Protein AF-0000000080325063 (afdb_homodimer)

Secondary structure (DSSP, 8-state):
---HHHHHHHHHHHHHHH-TT--HHHHHHHTT--HHHHHHH-SSHHHHHHHHHHHHIIIIIHHHHHHHTT-S-HHHHHHHHHHHHHHHTHHHHHHHHHHHHHHTS-S---TTHHHHHHHHHHHHHHHHHHHHTTSS-SSS-HHHHHHHHHHHHHHHHHHHHHT-S-HHHHHHHHHHHHHHHTT--GGG-/---HHHHHHHHHHHHHHH-TT--HHHHHHHTT--HHHHHHH-SSHHHHHHHHHHHHIIIIIHHHHHHHTT-S-HHHHHHHHHHHHHHHTHHHHHHHHHHHHHHTS-S---GGGHHHHHHHHHHHHHHHHHHHTTSS-SSS-HHHHHHHHHHHHHHHHHHHHTT-S-HHHHHHHHHHHHHHHTT--GGG-

Structure (mmCIF, N/CA/C/O backbone):
data_AF-0000000080325063-model_v1
#
loop_
_entity.id
_entity.type
_entity.pdbx_description
1 polymer 'HTH tetR-type domain-containing protein'
#
loop_
_atom_site.group_PDB
_atom_site.id
_atom_site.type_symbol
_atom_site.label_atom_id
_atom_site.label_alt_id
_atom_site.label_comp_id
_atom_site.label_asym_id
_atom_site.label_entity_id
_atom_site.label_seq_id
_atom_site.pdbx_PDB_ins_code
_atom_site.Cartn_x
_atom_site.Cartn_y
_atom_site.Cartn_z
_atom_site.occupancy
_atom_site.B_iso_or_equiv
_atom_site.auth_seq_id
_atom_site.auth_comp_id
_atom_site.auth_asym_id
_atom_site.auth_atom_id
_atom_site.pdbx_PDB_model_num
ATOM 1 N N . MET A 1 1 ? 27.578 6.496 16.203 1 49.12 1 MET A N 1
ATOM 2 C CA . MET A 1 1 ? 26.375 7.23 16.562 1 49.12 1 MET A CA 1
ATOM 3 C C . MET A 1 1 ? 25.828 8.023 15.383 1 49.12 1 MET A C 1
ATOM 5 O O . MET A 1 1 ? 26.578 8.719 14.703 1 49.12 1 MET A O 1
ATOM 9 N N . LYS A 1 2 ? 24.625 7.738 14.859 1 64.75 2 LYS A N 1
ATOM 10 C CA . LYS A 1 2 ? 24.188 8.555 13.734 1 64.75 2 LYS A CA 1
ATOM 11 C C . LYS A 1 2 ? 24.203 10.039 14.094 1 64.75 2 LYS A C 1
ATOM 13 O O . LYS A 1 2 ? 23.781 10.422 15.188 1 64.75 2 LYS A O 1
ATOM 18 N N . ASN A 1 3 ? 24.938 10.844 13.336 1 89.31 3 ASN A N 1
ATOM 19 C CA . ASN A 1 3 ? 24.938 12.273 13.625 1 89.31 3 ASN A CA 1
ATOM 20 C C . ASN A 1 3 ? 23.516 12.844 13.633 1 89.31 3 ASN A C 1
ATOM 22 O O . ASN A 1 3 ? 22.594 12.195 13.156 1 89.31 3 ASN A O 1
ATOM 26 N N . THR A 1 4 ? 23.312 13.836 14.406 1 94.88 4 THR A N 1
ATOM 27 C CA . THR A 1 4 ? 22.031 14.492 14.625 1 94.88 4 THR A CA 1
ATOM 28 C C . THR A 1 4 ? 21.312 14.727 13.305 1 94.88 4 THR A C 1
ATOM 30 O O . THR A 1 4 ? 20.109 14.469 13.188 1 94.88 4 THR A O 1
ATOM 33 N N . LYS A 1 5 ? 22.062 15.023 12.32 1 96.5 5 LYS A N 1
ATOM 34 C CA . LYS A 1 5 ? 21.484 15.281 11 1 96.5 5 LYS A CA 1
ATOM 35 C C . LYS A 1 5 ? 20.875 14.016 10.414 1 96.5 5 LYS A C 1
ATOM 37 O O . LYS A 1 5 ? 19.734 14.047 9.914 1 96.5 5 LYS A O 1
ATOM 42 N N . GLN A 1 6 ? 21.609 12.961 10.531 1 95.94 6 GLN A N 1
ATOM 43 C CA . GLN A 1 6 ? 21.141 11.688 9.984 1 95.94 6 GLN A CA 1
ATOM 44 C C . GLN A 1 6 ? 19.938 11.172 10.758 1 95.94 6 GLN A C 1
ATOM 46 O O . GLN A 1 6 ? 19.016 10.602 10.164 1 95.94 6 GLN A O 1
ATOM 51 N N . LYS A 1 7 ? 19.969 11.359 11.969 1 96.5 7 LYS A N 1
ATOM 52 C CA . LYS A 1 7 ? 18.844 10.953 12.805 1 96.5 7 LYS A CA 1
ATOM 53 C C . LYS A 1 7 ? 17.562 11.672 12.383 1 96.5 7 LYS A C 1
ATOM 55 O O . LYS A 1 7 ? 16.5 11.055 12.305 1 96.5 7 LYS A O 1
ATOM 60 N N . ILE A 1 8 ? 17.688 12.945 12.117 1 97.44 8 ILE A N 1
ATOM 61 C CA . ILE A 1 8 ? 16.547 13.742 11.68 1 97.44 8 ILE A CA 1
ATOM 62 C C . ILE A 1 8 ? 16.031 13.227 10.336 1 97.44 8 ILE A C 1
ATOM 64 O O . ILE A 1 8 ? 14.828 13.047 10.156 1 97.44 8 ILE A O 1
ATOM 68 N N . ILE A 1 9 ? 16.953 12.914 9.484 1 97.12 9 ILE A N 1
ATOM 69 C CA . ILE A 1 9 ? 16.578 12.438 8.156 1 97.12 9 ILE A CA 1
ATOM 70 C C . ILE A 1 9 ? 15.859 11.102 8.273 1 97.12 9 ILE A C 1
ATOM 72 O O . ILE A 1 9 ? 14.789 10.914 7.691 1 97.12 9 ILE A O 1
ATOM 76 N N . ASP A 1 10 ? 16.406 10.211 9.07 1 95.62 10 ASP A N 1
ATOM 77 C CA . ASP A 1 10 ? 15.828 8.883 9.234 1 95.62 10 ASP A CA 1
ATOM 78 C C . ASP A 1 10 ? 14.438 8.969 9.852 1 95.62 10 ASP A C 1
ATOM 80 O O . ASP A 1 10 ? 13.516 8.281 9.398 1 95.62 10 ASP A O 1
ATOM 84 N N . THR A 1 11 ? 14.312 9.773 10.766 1 96.88 11 THR A N 1
ATOM 85 C CA . THR A 1 11 ? 13.031 9.961 11.438 1 96.88 11 THR A CA 1
ATOM 86 C C . THR A 1 11 ? 12.008 10.578 10.484 1 96.88 11 THR A C 1
ATOM 88 O O . THR A 1 11 ? 10.852 10.156 10.453 1 96.88 11 THR A O 1
ATOM 91 N N . ALA A 1 12 ? 12.477 11.586 9.727 1 97 12 ALA A N 1
ATOM 92 C CA . ALA A 1 12 ? 11.602 12.25 8.773 1 97 12 ALA A CA 1
ATOM 93 C C . ALA A 1 12 ? 11.07 11.266 7.734 1 97 12 ALA A C 1
ATOM 95 O O . ALA A 1 12 ? 9.891 11.312 7.367 1 97 12 ALA A O 1
ATOM 96 N N . ILE A 1 13 ? 11.906 10.375 7.309 1 95.62 13 ILE A N 1
ATOM 97 C CA . ILE A 1 13 ? 11.523 9.375 6.316 1 95.62 13 ILE A CA 1
ATOM 98 C C . ILE A 1 13 ? 10.391 8.508 6.871 1 95.62 13 ILE A C 1
ATOM 100 O O . ILE A 1 13 ? 9.391 8.266 6.191 1 95.62 13 ILE A O 1
ATOM 104 N N . GLU A 1 14 ? 10.523 8.117 8.07 1 93.31 14 GLU A N 1
ATOM 105 C CA . GLU A 1 14 ? 9.5 7.293 8.703 1 93.31 14 GLU A CA 1
ATOM 106 C C . GLU A 1 14 ? 8.195 8.062 8.867 1 93.31 14 GLU A C 1
ATOM 108 O O . GLU A 1 14 ? 7.121 7.562 8.531 1 93.31 14 GLU A O 1
ATOM 113 N N . ILE A 1 15 ? 8.305 9.281 9.297 1 94.12 15 ILE A N 1
ATOM 114 C CA . ILE A 1 15 ? 7.137 10.094 9.625 1 94.12 15 ILE A CA 1
ATOM 115 C C . ILE A 1 15 ? 6.414 10.5 8.344 1 94.12 15 ILE A C 1
ATOM 117 O O . ILE A 1 15 ? 5.195 10.336 8.234 1 94.12 15 ILE A O 1
ATOM 121 N N . PHE A 1 16 ? 7.172 10.984 7.363 1 93.06 16 PHE A N 1
ATOM 122 C CA . PHE A 1 16 ? 6.559 11.469 6.133 1 93.06 16 PHE A CA 1
ATOM 123 C C . PHE A 1 16 ? 6.027 10.312 5.301 1 93.06 16 PHE A C 1
ATOM 125 O O . PHE A 1 16 ? 5.051 10.469 4.562 1 93.06 16 PHE A O 1
ATOM 132 N N . ASN A 1 17 ? 6.645 9.156 5.445 1 90.19 17 ASN A N 1
ATOM 133 C CA . ASN A 1 17 ? 6.121 7.965 4.781 1 90.19 17 ASN A CA 1
ATOM 134 C C . ASN A 1 17 ? 4.734 7.594 5.301 1 90.19 17 ASN A C 1
ATOM 136 O O . ASN A 1 17 ? 3.854 7.223 4.523 1 90.19 17 ASN A O 1
ATOM 140 N N . ASP A 1 18 ? 4.641 7.652 6.539 1 86.56 18 ASP A N 1
ATOM 141 C CA . ASP A 1 18 ? 3.381 7.301 7.188 1 86.56 18 ASP A CA 1
ATOM 142 C C . ASP A 1 18 ? 2.328 8.383 6.961 1 86.56 18 ASP A C 1
ATOM 144 O O . ASP A 1 18 ? 1.152 8.078 6.746 1 86.56 18 ASP A O 1
ATOM 148 N N . ASP A 1 19 ? 2.805 9.602 7.035 1 89.5 19 ASP A N 1
ATOM 149 C CA . ASP A 1 19 ? 1.949 10.773 6.918 1 89.5 19 ASP A CA 1
ATOM 150 C C . ASP A 1 19 ? 2.701 11.938 6.277 1 89.5 19 ASP A C 1
ATOM 152 O O . ASP A 1 19 ? 3.375 12.711 6.969 1 89.5 19 ASP A O 1
ATOM 156 N N . TYR A 1 20 ? 2.453 12.133 5.02 1 88.56 20 TYR A N 1
ATOM 157 C CA . TYR A 1 20 ? 3.254 13.039 4.211 1 88.56 20 TYR A CA 1
ATOM 158 C C . TYR A 1 20 ? 3.121 14.477 4.711 1 88.56 20 TYR A C 1
ATOM 160 O O . TYR A 1 20 ? 4.086 15.242 4.684 1 88.56 20 TYR A O 1
ATOM 168 N N . SER A 1 21 ? 1.979 14.922 5.207 1 90.06 21 SER A N 1
ATOM 169 C CA . SER A 1 21 ? 1.716 16.297 5.59 1 90.06 21 SER A CA 1
ATOM 170 C C . SER A 1 21 ? 2.055 16.547 7.059 1 90.06 21 SER A C 1
ATOM 172 O O . SER A 1 21 ? 1.726 17.594 7.613 1 90.06 21 SER A O 1
ATOM 174 N N . SER A 1 22 ? 2.725 15.555 7.629 1 91.69 22 SER A N 1
ATOM 175 C CA . SER A 1 22 ? 3.164 15.758 9.008 1 91.69 22 SER A CA 1
ATOM 176 C C . SER A 1 22 ? 4.082 16.969 9.117 1 91.69 22 SER A C 1
ATOM 178 O O . SER A 1 22 ? 4.609 17.453 8.117 1 91.69 22 SER A O 1
ATOM 180 N N . THR A 1 23 ? 4.297 17.422 10.359 1 92.44 23 THR A N 1
ATOM 181 C CA . THR A 1 23 ? 4.961 18.719 10.562 1 92.44 23 THR A CA 1
ATOM 182 C C . THR A 1 23 ? 6.422 18.516 10.953 1 92.44 23 THR A C 1
ATOM 184 O O . THR A 1 23 ? 6.797 17.438 11.438 1 92.44 23 THR A O 1
ATOM 187 N N . LEU A 1 24 ? 7.176 19.547 10.711 1 96 24 LEU A N 1
ATOM 188 C CA . LEU A 1 24 ? 8.562 19.547 11.156 1 96 24 LEU A CA 1
ATOM 189 C C . LEU A 1 24 ? 8.648 19.422 12.672 1 96 24 LEU A C 1
ATOM 191 O O . LEU A 1 24 ? 9.586 18.828 13.203 1 96 24 LEU A O 1
ATOM 195 N N . GLU A 1 25 ? 7.668 19.938 13.352 1 95.25 25 GLU A N 1
ATOM 196 C CA . GLU A 1 25 ? 7.605 19.828 14.805 1 95.25 25 GLU A CA 1
ATOM 197 C C . GLU A 1 25 ? 7.547 18.359 15.242 1 95.25 25 GLU A C 1
ATOM 199 O O . GLU A 1 25 ? 8.242 17.953 16.172 1 95.25 25 GLU A O 1
ATOM 204 N N . LYS A 1 26 ? 6.758 17.594 14.602 1 95.62 26 LYS A N 1
ATOM 205 C CA . LYS A 1 26 ? 6.645 16.172 14.906 1 95.62 26 LYS A CA 1
ATOM 206 C C . LYS A 1 26 ? 7.961 15.445 14.641 1 95.62 26 LYS A C 1
ATOM 208 O O . LYS A 1 26 ? 8.352 14.562 15.406 1 95.62 26 LYS A O 1
ATOM 213 N N . VAL A 1 27 ? 8.625 15.773 13.547 1 97.44 27 VAL A N 1
ATOM 214 C CA . VAL A 1 27 ? 9.922 15.18 13.211 1 97.44 27 VAL A CA 1
ATOM 215 C C . VAL A 1 27 ? 10.938 15.508 14.305 1 97.44 27 VAL A C 1
ATOM 217 O O . VAL A 1 27 ? 11.672 14.633 14.766 1 97.44 27 VAL A O 1
ATOM 220 N N . ALA A 1 28 ? 10.945 16.828 14.711 1 97.38 28 ALA A N 1
ATOM 221 C CA . ALA A 1 28 ? 11.875 17.25 15.758 1 97.38 28 ALA A CA 1
ATOM 222 C C . ALA A 1 28 ? 11.633 16.469 17.047 1 97.38 28 ALA A C 1
ATOM 224 O O . ALA A 1 28 ? 12.57 15.93 17.641 1 97.38 28 ALA A O 1
ATOM 225 N N . GLU A 1 29 ? 10.414 16.359 17.422 1 97.19 29 GLU A N 1
ATOM 226 C CA . GLU A 1 29 ? 10.039 15.672 18.656 1 97.19 29 GLU A CA 1
ATOM 227 C C . GLU A 1 29 ? 10.469 14.211 18.609 1 97.19 29 GLU A C 1
ATOM 229 O O . GLU A 1 29 ? 11.086 13.711 19.562 1 97.19 29 GLU A O 1
ATOM 234 N N . ARG A 1 30 ? 10.258 13.562 17.547 1 96.12 30 ARG A N 1
ATOM 235 C CA . ARG A 1 30 ? 10.547 12.141 17.438 1 96.12 30 ARG A CA 1
ATOM 236 C C . ARG A 1 30 ? 12.047 11.891 17.297 1 96.12 30 ARG A C 1
ATOM 238 O O . ARG A 1 30 ? 12.539 10.805 17.625 1 96.12 30 ARG A O 1
ATOM 245 N N . SER A 1 31 ? 12.68 12.852 16.781 1 96.69 31 SER A N 1
ATOM 246 C CA . SER A 1 31 ? 14.125 12.758 16.656 1 96.69 31 SER A CA 1
ATOM 247 C C . SER A 1 31 ? 14.82 13.18 17.953 1 96.69 31 SER A C 1
ATOM 249 O O . SER A 1 31 ? 16.047 13.195 18.031 1 96.69 31 SER A O 1
ATOM 251 N N . GLU A 1 32 ? 13.977 13.609 18.859 1 96.75 32 GLU A N 1
ATOM 252 C CA . GLU A 1 32 ? 14.477 14.016 20.172 1 96.75 32 GLU A CA 1
ATOM 253 C C . GLU A 1 32 ? 15.422 15.211 20.047 1 96.75 32 GLU A C 1
ATOM 255 O O . GLU A 1 32 ? 16.5 15.211 20.641 1 96.75 32 GLU A O 1
ATOM 260 N N . VAL A 1 33 ? 15.078 16.141 19.266 1 96.94 33 VAL A N 1
ATOM 261 C CA . VAL A 1 33 ? 15.789 17.406 19.156 1 96.94 33 VAL A CA 1
ATOM 262 C C . VAL A 1 33 ? 14.805 18.562 19.25 1 96.94 33 VAL A C 1
ATOM 264 O O . VAL A 1 33 ? 13.594 18.375 19.125 1 96.94 33 VAL A O 1
ATOM 267 N N . THR A 1 34 ? 15.336 19.719 19.516 1 95.38 34 THR A N 1
ATOM 268 C CA . THR A 1 34 ? 14.484 20.906 19.516 1 95.38 34 THR A CA 1
ATOM 269 C C . THR A 1 34 ? 14.227 21.391 18.094 1 95.38 34 THR A C 1
ATOM 271 O O . THR A 1 34 ? 14.977 21.078 17.188 1 95.38 34 THR A O 1
ATOM 274 N N . ARG A 1 35 ? 13.195 22.125 17.953 1 94.56 35 ARG A N 1
ATOM 275 C CA . ARG A 1 35 ? 12.906 22.766 16.672 1 94.56 35 ARG A CA 1
ATOM 276 C C . ARG A 1 35 ? 14.078 23.625 16.203 1 94.56 35 ARG A C 1
ATOM 278 O O . ARG A 1 35 ? 14.398 23.641 15.023 1 94.56 35 ARG A O 1
ATOM 285 N N . ARG A 1 36 ? 14.703 24.281 17.156 1 95.06 36 ARG A N 1
ATOM 286 C CA . ARG A 1 36 ? 15.859 25.125 16.844 1 95.06 36 ARG A CA 1
ATOM 287 C C . ARG A 1 36 ? 17 24.297 16.266 1 95.06 36 ARG A C 1
ATOM 289 O O . ARG A 1 36 ? 17.609 24.688 15.266 1 95.06 36 ARG A O 1
ATOM 296 N N . THR A 1 37 ? 17.219 23.266 16.875 1 96 37 THR A N 1
ATOM 297 C CA . THR A 1 37 ? 18.281 22.359 16.391 1 96 37 THR A CA 1
ATOM 298 C C . THR A 1 37 ? 17.953 21.844 14.992 1 96 37 THR A C 1
ATOM 300 O O . THR A 1 37 ? 18.844 21.797 14.133 1 96 37 THR A O 1
ATOM 303 N N . LEU A 1 38 ? 16.672 21.359 14.727 1 97.56 38 LEU A N 1
ATOM 304 C CA . LEU A 1 38 ? 16.281 20.906 13.398 1 97.56 38 LEU A CA 1
ATOM 305 C C . LEU A 1 38 ? 16.547 21.984 12.352 1 97.56 38 LEU A C 1
ATOM 307 O O . LEU A 1 38 ? 17.062 21.672 11.266 1 97.56 38 LEU A O 1
ATOM 311 N N . HIS A 1 39 ? 16.344 23.234 12.719 1 96.5 39 HIS A N 1
ATOM 312 C CA . HIS A 1 39 ? 16.469 24.328 11.773 1 96.5 39 HIS A CA 1
ATOM 313 C C . HIS A 1 39 ? 17.938 24.672 11.516 1 96.5 39 HIS A C 1
ATOM 315 O O . HIS A 1 39 ? 18.266 25.328 10.531 1 96.5 39 HIS A O 1
ATOM 321 N N . ARG A 1 40 ? 18.781 24.266 12.445 1 96.56 40 ARG A N 1
ATOM 322 C CA . ARG A 1 40 ? 20.203 24.391 12.203 1 96.56 40 ARG A CA 1
ATOM 323 C C . ARG A 1 40 ? 20.641 23.562 11 1 96.56 40 ARG A C 1
ATOM 325 O O . ARG A 1 40 ? 21.562 23.938 10.273 1 96.56 40 ARG A O 1
ATOM 332 N N . TYR A 1 41 ? 19.891 22.516 10.734 1 96.75 41 TYR A N 1
ATOM 333 C CA . TYR A 1 41 ? 20.281 21.594 9.672 1 96.75 41 TYR A CA 1
ATOM 334 C C . TYR A 1 41 ? 19.406 21.797 8.438 1 96.75 41 TYR A C 1
ATOM 336 O O . TYR A 1 41 ? 19.875 21.594 7.312 1 96.75 41 TYR A O 1
ATOM 344 N N . PHE A 1 42 ? 18.156 22.125 8.719 1 97.75 42 PHE A N 1
ATOM 345 C CA . PHE A 1 42 ? 17.203 22.234 7.625 1 97.75 42 PHE A CA 1
ATOM 346 C C . PHE A 1 42 ? 16.391 23.531 7.75 1 97.75 42 PHE A C 1
ATOM 348 O O . PHE A 1 42 ? 15.664 23.719 8.727 1 97.75 42 PHE A O 1
ATOM 355 N N . THR A 1 43 ? 16.438 24.312 6.656 1 96.12 43 THR A N 1
ATOM 356 C CA . THR A 1 43 ? 15.82 25.641 6.699 1 96.12 43 THR A CA 1
ATOM 357 C C . THR A 1 43 ? 14.297 25.516 6.703 1 96.12 43 THR A C 1
ATOM 359 O O . THR A 1 43 ? 13.609 26.312 7.344 1 96.12 43 THR A O 1
ATOM 362 N N . ASP A 1 44 ? 13.797 24.562 5.902 1 95.94 44 ASP A N 1
ATOM 363 C CA . ASP A 1 44 ? 12.359 24.344 5.809 1 95.94 44 ASP A CA 1
ATOM 364 C C . ASP A 1 44 ? 12.039 22.906 5.406 1 95.94 44 ASP A C 1
ATOM 366 O O . ASP A 1 44 ? 12.938 22.078 5.293 1 95.94 44 ASP A O 1
ATOM 370 N N . ARG A 1 45 ? 10.789 22.609 5.254 1 94.56 45 ARG A N 1
ATOM 371 C CA . ARG A 1 45 ? 10.32 21.266 4.922 1 94.56 45 ARG A CA 1
ATOM 372 C C . ARG A 1 45 ? 10.883 20.797 3.586 1 94.56 45 ARG A C 1
ATOM 374 O O . ARG A 1 45 ? 11.266 19.625 3.441 1 94.56 45 ARG A O 1
ATOM 381 N N . SER A 1 46 ? 10.922 21.703 2.639 1 93.75 46 SER A N 1
ATOM 382 C CA . SER A 1 46 ? 11.43 21.359 1.314 1 93.75 46 SER A CA 1
ATOM 383 C C . SER A 1 46 ? 12.891 20.922 1.379 1 93.75 46 SER A C 1
ATOM 385 O O . SER A 1 46 ? 13.281 19.953 0.72 1 93.75 46 SER A O 1
ATOM 387 N N . ASP A 1 47 ? 13.562 21.609 2.174 1 95.88 47 ASP A N 1
ATOM 388 C CA . ASP A 1 47 ? 14.969 21.281 2.385 1 95.88 47 ASP A CA 1
ATOM 389 C C . ASP A 1 47 ? 15.125 19.891 2.998 1 95.88 47 ASP A C 1
ATOM 391 O O . ASP A 1 47 ? 15.953 19.094 2.547 1 95.88 47 ASP A O 1
ATOM 395 N N . LEU A 1 48 ? 14.406 19.625 3.98 1 96.75 48 LEU A N 1
ATOM 396 C CA . LEU A 1 48 ? 14.438 18.312 4.637 1 96.75 48 LEU A CA 1
ATOM 397 C C . LEU A 1 48 ? 13.984 17.219 3.688 1 96.75 48 LEU A C 1
ATOM 399 O O . LEU A 1 48 ? 14.602 16.141 3.629 1 96.75 48 LEU A O 1
ATOM 403 N N . LEU A 1 49 ? 12.945 17.438 2.918 1 94.12 49 LEU A N 1
ATOM 404 C CA . LEU A 1 49 ? 12.43 16.453 1.959 1 94.12 49 LEU A CA 1
ATOM 405 C C . LEU A 1 49 ? 13.484 16.125 0.903 1 94.12 49 LEU A C 1
ATOM 407 O O . LEU A 1 49 ? 13.625 14.977 0.503 1 94.12 49 LEU A O 1
ATOM 411 N N . LYS A 1 50 ? 14.172 17.125 0.49 1 92.62 50 LYS A N 1
ATOM 412 C CA . LYS A 1 50 ? 15.242 16.906 -0.478 1 92.62 50 LYS A CA 1
ATOM 413 C C . LYS A 1 50 ? 16.328 16.016 0.103 1 92.62 50 LYS A C 1
ATOM 415 O O . LYS A 1 50 ? 16.844 15.125 -0.583 1 92.62 50 LYS A O 1
ATOM 420 N N . ALA A 1 51 ? 16.688 16.312 1.302 1 94.62 51 ALA A N 1
ATOM 421 C CA . ALA A 1 51 ? 17.688 15.484 1.976 1 94.62 51 ALA A CA 1
ATOM 422 C C . ALA A 1 51 ? 17.203 14.039 2.113 1 94.62 51 ALA A C 1
ATOM 424 O O . ALA A 1 51 ? 17.984 13.102 1.946 1 94.62 51 ALA A O 1
ATOM 425 N N . CYS A 1 52 ? 15.938 13.836 2.467 1 94.81 52 CYS A N 1
ATOM 426 C CA . CYS A 1 52 ? 15.336 12.508 2.539 1 94.81 52 CYS A CA 1
ATOM 427 C C . CYS A 1 52 ? 15.422 11.797 1.194 1 94.81 52 CYS A C 1
ATOM 429 O O . CYS A 1 52 ? 15.812 10.633 1.127 1 94.81 52 CYS A O 1
ATOM 431 N N . GLN A 1 53 ? 15.031 12.5 0.186 1 90.31 53 GLN A N 1
ATOM 432 C CA . GLN A 1 53 ? 15.07 11.938 -1.16 1 90.31 53 GLN A CA 1
ATOM 433 C C . GLN A 1 53 ? 16.469 11.477 -1.528 1 90.31 53 GLN A C 1
ATOM 435 O O . GLN A 1 53 ? 16.656 10.383 -2.068 1 90.31 53 GLN A O 1
ATOM 440 N N . LEU A 1 54 ? 17.438 12.32 -1.236 1 90.31 54 LEU A N 1
ATOM 441 C CA . LEU A 1 54 ? 18.828 11.992 -1.542 1 90.31 54 LEU A CA 1
ATOM 442 C C . LEU A 1 54 ? 19.281 10.773 -0.754 1 90.31 54 LEU A C 1
ATOM 444 O O . LEU A 1 54 ? 19.953 9.891 -1.3 1 90.31 54 LEU A O 1
ATOM 448 N N . GLU A 1 55 ? 18.953 10.758 0.487 1 91.81 55 GLU A N 1
ATOM 449 C CA . GLU A 1 55 ? 19.281 9.625 1.344 1 91.81 55 GLU A CA 1
ATOM 450 C C . GLU A 1 55 ? 18.672 8.328 0.797 1 91.81 55 GLU A C 1
ATOM 452 O O . GLU A 1 55 ? 19.359 7.305 0.732 1 91.81 55 GLU A O 1
ATOM 457 N N . MET A 1 56 ? 17.438 8.359 0.438 1 90.88 56 MET A N 1
ATOM 458 C CA . MET A 1 56 ? 16.734 7.176 -0.059 1 90.88 56 MET A CA 1
ATOM 459 C C . MET A 1 56 ? 17.297 6.727 -1.4 1 90.88 56 MET A C 1
ATOM 461 O O . MET A 1 56 ? 17.484 5.531 -1.634 1 90.88 56 MET A O 1
ATOM 465 N N . GLN A 1 57 ? 17.562 7.707 -2.223 1 87.31 57 GLN A N 1
ATOM 466 C CA . GLN A 1 57 ? 18.141 7.383 -3.521 1 87.31 57 GLN A CA 1
ATOM 467 C C . GLN A 1 57 ? 19.516 6.73 -3.365 1 87.31 57 GLN A C 1
ATOM 469 O O . GLN A 1 57 ? 19.797 5.723 -4.012 1 87.31 57 GLN A O 1
ATOM 474 N N . GLU A 1 58 ? 20.281 7.301 -2.543 1 88.06 58 GLU A N 1
ATOM 475 C CA . GLU A 1 58 ? 21.641 6.801 -2.367 1 88.06 58 GLU A CA 1
ATOM 476 C C . GLU A 1 58 ? 21.641 5.43 -1.691 1 88.06 58 GLU A C 1
ATOM 478 O O . GLU A 1 58 ? 22.375 4.527 -2.109 1 88.06 58 GLU A O 1
ATOM 483 N N . ASN A 1 59 ? 20.859 5.254 -0.698 1 89.31 59 ASN A N 1
ATOM 484 C CA . ASN A 1 59 ? 20.859 3.998 0.043 1 89.31 59 ASN A CA 1
ATOM 485 C C . ASN A 1 59 ? 20.078 2.914 -0.697 1 89.31 59 ASN A C 1
ATOM 487 O O . ASN A 1 59 ? 20.656 1.899 -1.1 1 89.31 59 ASN A O 1
ATOM 491 N N . CYS A 1 60 ? 18.859 3.182 -0.997 1 88.25 60 CYS A N 1
ATOM 492 C CA . CYS A 1 60 ? 18.031 2.191 -1.666 1 88.25 60 CYS A CA 1
ATOM 493 C C . CYS A 1 60 ? 18.438 2.033 -3.127 1 88.25 60 CYS A C 1
ATOM 495 O O . CYS A 1 60 ? 18.5 0.916 -3.639 1 88.25 60 CYS A O 1
ATOM 497 N N . GLY A 1 61 ? 18.703 3.205 -3.803 1 86.38 61 GLY A N 1
ATOM 498 C CA . GLY A 1 61 ? 19.141 3.139 -5.184 1 86.38 61 GLY A CA 1
ATOM 499 C C . GLY A 1 61 ? 20.391 2.291 -5.375 1 86.38 61 GLY A C 1
ATOM 500 O O . GLY A 1 61 ? 20.438 1.444 -6.27 1 86.38 61 GLY A O 1
ATOM 501 N N . THR A 1 62 ? 21.281 2.48 -4.512 1 89.25 62 THR A N 1
ATOM 502 C CA . THR A 1 62 ? 22.547 1.736 -4.594 1 89.25 62 THR A CA 1
ATOM 503 C C . THR A 1 62 ? 22.312 0.256 -4.301 1 89.25 62 THR A C 1
ATOM 505 O O . THR A 1 62 ? 22.891 -0.609 -4.957 1 89.25 62 THR A O 1
ATOM 508 N N . SER A 1 63 ? 21.5 0 -3.301 1 92.94 63 SER A N 1
ATOM 509 C CA . SER A 1 63 ? 21.219 -1.383 -2.932 1 92.94 63 SER A CA 1
ATOM 510 C C . SER A 1 63 ? 20.516 -2.125 -4.066 1 92.94 63 SER A C 1
ATOM 512 O O . SER A 1 63 ? 20.844 -3.277 -4.355 1 92.94 63 SER A O 1
ATOM 514 N N . ILE A 1 64 ? 19.594 -1.506 -4.703 1 92.31 64 ILE A N 1
ATOM 515 C CA . ILE A 1 64 ? 18.859 -2.123 -5.801 1 92.31 64 ILE A CA 1
ATOM 516 C C . ILE A 1 64 ? 19.781 -2.305 -7.004 1 92.31 64 ILE A C 1
ATOM 518 O O . ILE A 1 64 ? 19.734 -3.332 -7.684 1 92.31 64 ILE A O 1
ATOM 522 N N . ALA A 1 65 ? 20.625 -1.274 -7.25 1 91.56 65 ALA A N 1
ATOM 523 C CA . ALA A 1 65 ? 21.594 -1.395 -8.328 1 91.56 65 ALA A CA 1
ATOM 524 C C . ALA A 1 65 ? 22.531 -2.584 -8.094 1 91.56 65 ALA A C 1
ATOM 526 O O . ALA A 1 65 ? 22.828 -3.342 -9.023 1 91.56 65 ALA A O 1
ATOM 527 N N . LYS A 1 66 ? 22.953 -2.682 -6.906 1 94.19 66 LYS A N 1
ATOM 528 C CA . LYS A 1 66 ? 23.812 -3.814 -6.551 1 94.19 66 LYS A CA 1
ATOM 529 C C . LYS A 1 66 ? 23.078 -5.137 -6.766 1 94.19 66 LYS A C 1
ATOM 531 O O . LYS A 1 66 ? 23.672 -6.113 -7.223 1 94.19 66 LYS A O 1
ATOM 536 N N . ALA A 1 67 ? 21.828 -5.188 -6.371 1 94.62 67 ALA A N 1
ATOM 537 C CA . ALA A 1 67 ? 21 -6.387 -6.559 1 94.62 67 ALA A CA 1
ATOM 538 C C . ALA A 1 67 ? 20.906 -6.754 -8.039 1 94.62 67 ALA A C 1
ATOM 540 O O . ALA A 1 67 ? 21.047 -7.926 -8.398 1 94.62 67 ALA A O 1
ATOM 541 N N . ILE A 1 68 ? 20.703 -5.805 -8.906 1 93.31 68 ILE A N 1
ATOM 542 C CA . ILE A 1 68 ? 20.594 -6.008 -10.352 1 93.31 68 ILE A CA 1
ATOM 543 C C . ILE A 1 68 ? 21.906 -6.551 -10.898 1 93.31 68 ILE A C 1
ATOM 545 O O . ILE A 1 68 ? 21.906 -7.441 -11.75 1 93.31 68 ILE A O 1
ATOM 549 N N . ASN A 1 69 ? 22.969 -6.09 -10.344 1 92.75 69 ASN A N 1
ATOM 550 C CA . ASN A 1 69 ? 24.281 -6.457 -10.852 1 92.75 69 ASN A CA 1
ATOM 551 C C . ASN A 1 69 ? 24.828 -7.703 -10.156 1 92.75 69 ASN A C 1
ATOM 553 O O . ASN A 1 69 ? 25.953 -8.133 -10.43 1 92.75 69 ASN A O 1
ATOM 557 N N . SER A 1 70 ? 24.062 -8.242 -9.281 1 91.88 70 SER A N 1
ATOM 558 C CA . SER A 1 70 ? 24.547 -9.352 -8.469 1 91.88 70 SER A CA 1
ATOM 559 C C . SER A 1 70 ? 24.578 -10.648 -9.266 1 91.88 70 SER A C 1
ATOM 561 O O . SER A 1 70 ? 25.219 -11.625 -8.852 1 91.88 70 SER A O 1
ATOM 563 N N . SER A 1 71 ? 23.875 -10.75 -10.359 1 92.56 71 SER A N 1
ATOM 564 C CA . SER A 1 71 ? 23.797 -11.953 -11.188 1 92.56 71 SER A CA 1
ATOM 565 C C . SER A 1 71 ? 23.547 -11.602 -12.648 1 92.56 71 SER A C 1
ATOM 567 O O . SER A 1 71 ? 23.172 -10.477 -12.969 1 92.56 71 SER A O 1
ATOM 569 N N . GLU A 1 72 ? 23.844 -12.578 -13.477 1 92.44 72 GLU A N 1
ATOM 570 C CA . GLU A 1 72 ? 23.5 -12.43 -14.891 1 92.44 72 GLU A CA 1
ATOM 571 C C . GLU A 1 72 ? 22.156 -13.094 -15.211 1 92.44 72 GLU A C 1
ATOM 573 O O . GLU A 1 72 ? 21.609 -12.898 -16.297 1 92.44 72 GLU A O 1
ATOM 578 N N . ASP A 1 73 ? 21.656 -13.898 -14.289 1 94.94 73 ASP A N 1
ATOM 579 C CA . ASP A 1 73 ? 20.359 -14.547 -14.445 1 94.94 73 ASP A CA 1
ATOM 580 C C . ASP A 1 73 ? 19.219 -13.594 -14.102 1 94.94 73 ASP A C 1
ATOM 582 O O . ASP A 1 73 ? 19.094 -13.164 -12.953 1 94.94 73 ASP A O 1
ATOM 586 N N . PRO A 1 74 ? 18.391 -13.289 -15.055 1 95 74 PRO A N 1
ATOM 587 C CA . PRO A 1 74 ? 17.344 -12.312 -14.82 1 95 74 PRO A CA 1
ATOM 588 C C . PRO A 1 74 ? 16.406 -12.711 -13.672 1 95 74 PRO A C 1
ATOM 590 O O . PRO A 1 74 ? 15.906 -11.844 -12.953 1 95 74 PRO A O 1
ATOM 593 N N . LEU A 1 75 ? 16.188 -13.945 -13.555 1 94.69 75 LEU A N 1
ATOM 594 C CA . LEU A 1 75 ? 15.32 -14.398 -12.469 1 94.69 75 LEU A CA 1
ATOM 595 C C . LEU A 1 75 ? 15.961 -14.125 -11.117 1 94.69 75 LEU A C 1
ATOM 597 O O . LEU A 1 75 ? 15.289 -13.656 -10.195 1 94.69 75 LEU A O 1
ATOM 601 N N . MET A 1 76 ? 17.203 -14.445 -11.023 1 95.5 76 MET A N 1
ATOM 602 C CA . MET A 1 76 ? 17.938 -14.164 -9.789 1 95.5 76 MET A CA 1
ATOM 603 C C . MET A 1 76 ? 18.031 -12.664 -9.539 1 95.5 76 MET A C 1
ATOM 605 O O . MET A 1 76 ? 17.922 -12.211 -8.398 1 95.5 76 MET A O 1
ATOM 609 N N . GLN A 1 77 ? 18.203 -11.883 -10.594 1 96.19 77 GLN A N 1
ATOM 610 C CA . GLN A 1 77 ? 18.219 -10.43 -10.477 1 96.19 77 GLN A CA 1
ATOM 611 C C . GLN A 1 77 ? 16.906 -9.922 -9.883 1 96.19 77 GLN A C 1
ATOM 613 O O . GLN A 1 77 ? 16.922 -9.102 -8.953 1 96.19 77 GLN A O 1
ATOM 618 N N . LEU A 1 78 ? 15.836 -10.422 -10.359 1 95.94 78 LEU A N 1
ATOM 619 C CA . LEU A 1 78 ? 14.516 -9.992 -9.922 1 95.94 78 LEU A CA 1
ATOM 620 C C . LEU A 1 78 ? 14.289 -10.336 -8.461 1 95.94 78 LEU A C 1
ATOM 622 O O . LEU A 1 78 ? 13.773 -9.516 -7.695 1 95.94 78 LEU A O 1
ATOM 626 N N . GLU A 1 79 ? 14.664 -11.523 -8.117 1 96.62 79 GLU A N 1
ATOM 627 C CA . GLU A 1 79 ? 14.562 -11.945 -6.723 1 96.62 79 GLU A CA 1
ATOM 628 C C . GLU A 1 79 ? 15.383 -11.039 -5.812 1 96.62 79 GLU A C 1
ATOM 630 O O . GLU A 1 79 ? 14.914 -10.617 -4.758 1 96.62 79 GLU A O 1
ATOM 635 N N . GLN A 1 80 ? 16.594 -10.719 -6.211 1 96.44 80 GLN A N 1
ATOM 636 C CA . GLN A 1 80 ? 17.469 -9.875 -5.414 1 96.44 80 GLN A CA 1
ATOM 637 C C . GLN A 1 80 ? 16.953 -8.445 -5.348 1 96.44 80 GLN A C 1
ATOM 639 O O . GLN A 1 80 ? 17.109 -7.762 -4.332 1 96.44 80 GLN A O 1
ATOM 644 N N . VAL A 1 81 ? 16.359 -8 -6.402 1 95.88 81 VAL A N 1
ATOM 645 C CA . VAL A 1 81 ? 15.734 -6.684 -6.398 1 95.88 81 VAL A CA 1
ATOM 646 C C . VAL A 1 81 ? 14.617 -6.648 -5.359 1 95.88 81 VAL A C 1
ATOM 648 O O . VAL A 1 81 ? 14.508 -5.695 -4.586 1 95.88 81 VAL A O 1
ATOM 651 N N . LEU A 1 82 ? 13.766 -7.699 -5.355 1 96.69 82 LEU A N 1
ATOM 652 C CA . LEU A 1 82 ? 12.703 -7.809 -4.367 1 96.69 82 LEU A CA 1
ATOM 653 C C . LEU A 1 82 ? 13.266 -7.746 -2.951 1 96.69 82 LEU A C 1
ATOM 655 O O . LEU A 1 82 ? 12.781 -6.977 -2.119 1 96.69 82 LEU A O 1
ATOM 659 N N . TYR A 1 83 ? 14.328 -8.5 -2.689 1 95.75 83 TYR A N 1
ATOM 660 C CA . TYR A 1 83 ? 14.938 -8.555 -1.362 1 95.75 83 TYR A CA 1
ATOM 661 C C . TYR A 1 83 ? 15.555 -7.215 -0.99 1 95.75 83 TYR A C 1
ATOM 663 O O . TYR A 1 83 ? 15.422 -6.758 0.149 1 95.75 83 TYR A O 1
ATOM 671 N N . ALA A 1 84 ? 16.219 -6.605 -1.942 1 95 84 ALA A N 1
ATOM 672 C CA . ALA A 1 84 ? 16.812 -5.297 -1.696 1 95 84 ALA A CA 1
ATOM 673 C C . ALA A 1 84 ? 15.75 -4.262 -1.354 1 95 84 ALA A C 1
ATOM 675 O O . ALA A 1 84 ? 15.945 -3.426 -0.468 1 95 84 ALA A O 1
ATOM 676 N N . GLY A 1 85 ? 14.633 -4.301 -2.092 1 94.56 85 GLY A N 1
ATOM 677 C CA . GLY A 1 85 ? 13.523 -3.416 -1.772 1 94.56 85 GLY A CA 1
ATOM 678 C C . GLY A 1 85 ? 12.992 -3.613 -0.366 1 94.56 85 GLY A C 1
ATOM 679 O O . GLY A 1 85 ? 12.742 -2.643 0.352 1 94.56 85 GLY A O 1
ATOM 680 N N . ILE A 1 86 ? 12.844 -4.855 0.014 1 94.31 86 ILE A N 1
ATOM 681 C CA . ILE A 1 86 ? 12.359 -5.188 1.351 1 94.31 86 ILE A CA 1
ATOM 682 C C . ILE A 1 86 ? 13.352 -4.695 2.396 1 94.31 86 ILE A C 1
ATOM 684 O O . ILE A 1 86 ? 12.961 -4.094 3.4 1 94.31 86 ILE A O 1
ATOM 688 N N . ASP A 1 87 ? 14.609 -4.855 2.137 1 93.5 87 ASP A N 1
ATOM 689 C CA . ASP A 1 87 ? 15.656 -4.48 3.08 1 93.5 87 ASP A CA 1
ATOM 690 C C . ASP A 1 87 ? 15.727 -2.965 3.254 1 93.5 87 ASP A C 1
ATOM 692 O O . ASP A 1 87 ? 16.078 -2.473 4.328 1 93.5 87 ASP A O 1
ATOM 696 N N . CYS A 1 88 ? 15.328 -2.258 2.24 1 92.81 88 CYS A N 1
ATOM 697 C CA . CYS A 1 88 ? 15.336 -0.801 2.311 1 92.81 88 CYS A CA 1
ATOM 698 C C . CYS A 1 88 ? 14.211 -0.296 3.211 1 92.81 88 CYS A C 1
ATOM 700 O O . CYS A 1 88 ? 14.273 0.829 3.711 1 92.81 88 CYS A O 1
ATOM 702 N N . GLY A 1 89 ? 13.133 -1.086 3.346 1 91.25 89 GLY A N 1
ATOM 703 C CA . GLY A 1 89 ? 12.086 -0.768 4.305 1 91.25 89 GLY A CA 1
ATOM 704 C C . GLY A 1 89 ? 11.359 0.529 3.988 1 91.25 89 GLY A C 1
ATOM 705 O O . GLY A 1 89 ? 10.922 0.742 2.857 1 91.25 89 GLY A O 1
ATOM 706 N N . SER A 1 90 ? 11.312 1.378 4.957 1 88.06 90 SER A N 1
ATOM 707 C CA . SER A 1 90 ? 10.586 2.633 4.824 1 88.06 90 SER A CA 1
ATOM 708 C C . SER A 1 90 ? 11.227 3.537 3.777 1 88.06 90 SER A C 1
ATOM 710 O O . SER A 1 90 ? 10.539 4.32 3.119 1 88.06 90 SER A O 1
ATOM 712 N N . LYS A 1 91 ? 12.5 3.408 3.639 1 90.81 91 LYS A N 1
ATOM 713 C CA . LYS A 1 91 ? 13.188 4.211 2.631 1 90.81 91 LYS A CA 1
ATOM 714 C C . LYS A 1 91 ? 12.672 3.895 1.229 1 90.81 91 LYS A C 1
ATOM 716 O O . LYS A 1 91 ? 12.414 4.805 0.437 1 90.81 91 LYS A O 1
ATOM 721 N N . TYR A 1 92 ? 12.422 2.695 1.004 1 89.56 92 TYR A N 1
ATOM 722 C CA . TYR A 1 92 ? 11.891 2.275 -0.288 1 89.56 92 TYR A CA 1
ATOM 723 C C . TYR A 1 92 ? 10.453 2.744 -0.463 1 89.56 92 TYR A C 1
ATOM 725 O O . TYR A 1 92 ? 10.109 3.334 -1.489 1 89.56 92 TYR A O 1
ATOM 733 N N . SER A 1 93 ? 9.68 2.439 0.53 1 88.88 93 SER A N 1
ATOM 734 C CA . SER A 1 93 ? 8.258 2.744 0.458 1 88.88 93 SER A CA 1
ATOM 735 C C . SER A 1 93 ? 8.023 4.238 0.249 1 88.88 93 SER A C 1
ATOM 737 O O . SER A 1 93 ? 7.184 4.629 -0.565 1 88.88 93 SER A O 1
ATOM 739 N N . PHE A 1 94 ? 8.773 5.051 0.945 1 90.31 94 PHE A N 1
ATOM 740 C CA . PHE A 1 94 ? 8.609 6.496 0.842 1 90.31 94 PHE A CA 1
ATOM 741 C C . PHE A 1 94 ? 9.102 7.004 -0.509 1 90.31 94 PHE A C 1
ATOM 743 O O . PHE A 1 94 ? 8.469 7.871 -1.118 1 90.31 94 PHE A O 1
ATOM 750 N N . LEU A 1 95 ? 10.195 6.461 -0.923 1 85.81 95 LEU A N 1
ATOM 751 C CA . LEU A 1 95 ? 10.734 6.848 -2.221 1 85.81 95 LEU A CA 1
ATOM 752 C C . LEU A 1 95 ? 9.727 6.566 -3.334 1 85.81 95 LEU A C 1
ATOM 754 O O . LEU A 1 95 ? 9.508 7.41 -4.207 1 85.81 95 LEU A O 1
ATOM 758 N N . GLN A 1 96 ? 9.102 5.441 -3.262 1 83.88 96 GLN A N 1
ATOM 759 C CA . GLN A 1 96 ? 8.109 5.059 -4.262 1 83.88 96 GLN A CA 1
ATOM 760 C C . GLN A 1 96 ? 6.918 6.016 -4.246 1 83.88 96 GLN A C 1
ATOM 762 O O . GLN A 1 96 ? 6.422 6.41 -5.305 1 83.88 96 GLN A O 1
ATOM 767 N N . LYS A 1 97 ? 6.523 6.359 -3.105 1 83 97 LYS A N 1
ATOM 768 C CA . LYS A 1 97 ? 5.406 7.289 -2.963 1 83 97 LYS A CA 1
ATOM 769 C C . LYS A 1 97 ? 5.75 8.648 -3.557 1 83 97 LYS A C 1
ATOM 771 O O . LYS A 1 97 ? 4.914 9.281 -4.211 1 83 97 LYS A O 1
ATOM 776 N N . LEU A 1 98 ? 6.973 9.086 -3.314 1 82.75 98 LEU A N 1
ATOM 777 C CA . LEU A 1 98 ? 7.402 10.391 -3.814 1 82.75 98 LEU A CA 1
ATOM 778 C C . LEU A 1 98 ? 7.453 10.398 -5.34 1 82.75 98 LEU A C 1
ATOM 780 O O . LEU A 1 98 ? 7.109 11.398 -5.969 1 82.75 98 LEU A O 1
ATOM 784 N N . TYR A 1 99 ? 7.805 9.336 -5.855 1 76.12 99 TYR A N 1
ATOM 785 C CA . TYR A 1 99 ? 7.91 9.258 -7.309 1 76.12 99 TYR A CA 1
ATOM 786 C C . TYR A 1 99 ? 6.535 9.133 -7.949 1 76.12 99 TYR A C 1
ATOM 788 O O . TYR A 1 99 ? 6.305 9.641 -9.047 1 76.12 99 TYR A O 1
ATOM 796 N N . GLN A 1 100 ? 5.695 8.469 -7.316 1 71.31 100 GLN A N 1
ATOM 797 C CA . GLN A 1 100 ? 4.336 8.359 -7.836 1 71.31 100 GLN A CA 1
ATOM 798 C C . GLN A 1 100 ? 3.617 9.703 -7.785 1 71.31 100 GLN A C 1
ATOM 800 O O . GLN A 1 100 ? 2.805 10.008 -8.656 1 71.31 100 GLN A O 1
ATOM 805 N N . GLN A 1 101 ? 3.92 10.391 -6.738 1 64.5 101 GLN A N 1
ATOM 806 C CA . GLN A 1 101 ? 3.312 11.711 -6.59 1 64.5 101 GLN A CA 1
ATOM 807 C C . GLN A 1 101 ? 3.854 12.688 -7.629 1 64.5 101 GLN A C 1
ATOM 809 O O . GLN A 1 101 ? 3.127 13.562 -8.102 1 64.5 101 GLN A O 1
ATOM 814 N N . GLN A 1 102 ? 5.195 12.586 -7.902 1 58.28 102 GLN A N 1
ATOM 815 C CA . GLN A 1 102 ? 5.844 13.5 -8.844 1 58.28 102 GLN A CA 1
ATOM 816 C C . GLN A 1 102 ? 5.43 13.195 -10.281 1 58.28 102 GLN A C 1
ATOM 818 O O . GLN A 1 102 ? 5.43 14.086 -11.133 1 58.28 102 GLN A O 1
ATOM 823 N N . ASP A 1 103 ? 5.523 11.938 -10.719 1 53.75 103 ASP A N 1
ATOM 824 C CA . ASP A 1 103 ? 5.074 11.672 -12.086 1 53.75 103 ASP A CA 1
ATOM 825 C C . ASP A 1 103 ? 3.789 12.43 -12.398 1 53.75 103 ASP A C 1
ATOM 827 O O . ASP A 1 103 ? 3.551 12.805 -13.547 1 53.75 103 ASP A O 1
ATOM 831 N N . ASP A 1 104 ? 3.014 12.609 -11.43 1 44.91 104 ASP A N 1
ATOM 832 C CA . ASP A 1 104 ? 1.938 13.555 -11.695 1 44.91 104 ASP A CA 1
ATOM 833 C C . ASP A 1 104 ? 2.49 14.961 -11.93 1 44.91 104 ASP A C 1
ATOM 835 O O . ASP A 1 104 ? 1.88 15.766 -12.641 1 44.91 104 ASP A O 1
ATOM 839 N N . LEU A 1 105 ? 3.684 15.242 -11.305 1 38.12 105 LEU A N 1
ATOM 840 C CA . LEU A 1 105 ? 4.352 16.516 -11.602 1 38.12 105 LEU A CA 1
ATOM 841 C C . LEU A 1 105 ? 5.363 16.344 -12.727 1 38.12 105 LEU A C 1
ATOM 843 O O . LEU A 1 105 ? 6.539 16.062 -12.469 1 38.12 105 LEU A O 1
ATOM 847 N N . SER A 1 106 ? 5.215 15.641 -13.703 1 39.19 106 SER A N 1
ATOM 848 C CA . SER A 1 106 ? 6.043 15.422 -14.883 1 39.19 106 SER A CA 1
ATOM 849 C C . SER A 1 106 ? 6.949 16.609 -15.164 1 39.19 106 SER A C 1
ATOM 851 O O . SER A 1 106 ? 7.812 16.562 -16.047 1 39.19 106 SER A O 1
ATOM 853 N N . GLN A 1 107 ? 6.605 17.828 -14.883 1 38.66 107 GLN A N 1
ATOM 854 C CA . GLN A 1 107 ? 7.355 18.891 -15.523 1 38.66 107 GLN A CA 1
ATOM 855 C C . GLN A 1 107 ? 8.766 19 -14.953 1 38.66 107 GLN A C 1
ATOM 857 O O . GLN A 1 107 ? 9.641 19.625 -15.555 1 38.66 107 GLN A O 1
ATOM 862 N N . LYS A 1 108 ? 9.055 19.156 -13.625 1 43.34 108 LYS A N 1
ATOM 863 C CA . LYS A 1 108 ? 10.367 19.703 -13.281 1 43.34 108 LYS A CA 1
ATOM 864 C C . LYS A 1 108 ? 11.398 18.594 -13.133 1 43.34 108 LYS A C 1
ATOM 866 O O . LYS A 1 108 ? 11.375 17.844 -12.148 1 43.34 108 LYS A O 1
ATOM 871 N N . LYS A 1 109 ? 12.055 17.969 -14.156 1 44.91 109 LYS A N 1
ATOM 872 C CA . LYS A 1 109 ? 13.227 17.141 -14.43 1 44.91 109 LYS A CA 1
ATOM 873 C C . LYS A 1 109 ? 14.406 17.547 -13.547 1 44.91 109 LYS A C 1
ATOM 875 O O . LYS A 1 109 ? 15.312 18.25 -13.992 1 44.91 109 LYS A O 1
ATOM 880 N N . ASP A 1 110 ? 14.211 17.734 -12.289 1 47.56 110 ASP A N 1
ATOM 881 C CA . ASP A 1 110 ? 15.469 18.062 -11.633 1 47.56 110 ASP A CA 1
ATOM 882 C C . ASP A 1 110 ? 16.406 16.844 -11.594 1 47.56 110 ASP A C 1
ATOM 884 O O . ASP A 1 110 ? 15.938 15.703 -11.602 1 47.56 110 ASP A O 1
ATOM 888 N N . GLU A 1 111 ? 17.656 16.953 -11.742 1 47.62 111 GLU A N 1
ATOM 889 C CA . GLU A 1 111 ? 18.859 16.125 -11.844 1 47.62 111 GLU A CA 1
ATOM 890 C C . GLU A 1 111 ? 18.75 14.883 -10.961 1 47.62 111 GLU A C 1
ATOM 892 O O . GLU A 1 111 ? 19.219 13.812 -11.328 1 47.62 111 GLU A O 1
ATOM 897 N N . GLY A 1 112 ? 18.156 14.914 -9.812 1 51.28 112 GLY A N 1
ATOM 898 C CA . GLY A 1 112 ? 18.188 13.805 -8.867 1 51.28 112 GLY A CA 1
ATOM 899 C C . GLY A 1 112 ? 17.219 12.688 -9.227 1 51.28 112 GLY A C 1
ATOM 900 O O . GLY A 1 112 ? 17.359 11.562 -8.734 1 51.28 112 GLY A O 1
ATOM 901 N N . TYR A 1 113 ? 16.328 12.891 -10.133 1 56.97 113 TYR A N 1
ATOM 902 C CA . TYR A 1 113 ? 15.281 11.969 -10.539 1 56.97 113 TYR A CA 1
ATOM 903 C C . TYR A 1 113 ? 15.805 10.953 -11.547 1 56.97 113 TYR A C 1
ATOM 905 O O . TYR A 1 113 ? 15.281 9.836 -11.641 1 56.97 113 TYR A O 1
ATOM 913 N N . ASP A 1 114 ? 17.016 11.188 -11.953 1 62.69 114 ASP A N 1
ATOM 914 C CA . ASP A 1 114 ? 17.547 10.398 -13.062 1 62.69 114 ASP A CA 1
ATOM 915 C C . ASP A 1 114 ? 17.984 9.016 -12.594 1 62.69 114 ASP A C 1
ATOM 917 O O . ASP A 1 114 ? 17.719 8.016 -13.25 1 62.69 114 ASP A O 1
ATOM 921 N N . ALA A 1 115 ? 18.578 8.984 -11.367 1 61.84 115 ALA A N 1
ATOM 922 C CA . ALA A 1 115 ? 19.125 7.703 -10.938 1 61.84 115 ALA A CA 1
ATOM 923 C C . ALA A 1 115 ? 18.016 6.707 -10.625 1 61.84 115 ALA A C 1
ATOM 925 O O . ALA A 1 115 ? 18.109 5.527 -10.961 1 61.84 115 ALA A O 1
ATOM 926 N N . TYR A 1 116 ? 16.953 7.078 -10.086 1 66.5 116 TYR A N 1
ATOM 927 C CA . TYR A 1 116 ? 15.836 6.191 -9.758 1 66.5 116 TYR A CA 1
ATOM 928 C C . TYR A 1 116 ? 15.094 5.758 -11.016 1 66.5 116 TYR A C 1
ATOM 930 O O . TYR A 1 116 ? 14.672 4.605 -11.125 1 66.5 116 TYR A O 1
ATOM 938 N N . ASP A 1 117 ? 15.219 6.664 -11.906 1 74.12 117 ASP A N 1
ATOM 939 C CA . ASP A 1 117 ? 14.625 6.316 -13.195 1 74.12 117 ASP A CA 1
ATOM 940 C C . ASP A 1 117 ? 15.391 5.176 -13.859 1 74.12 117 ASP A C 1
ATOM 942 O O . ASP A 1 117 ? 14.789 4.301 -14.484 1 74.12 117 ASP A O 1
ATOM 946 N N . ASP A 1 118 ? 16.625 5.203 -13.578 1 80 118 ASP A N 1
ATOM 947 C CA . ASP A 1 118 ? 17.469 4.176 -14.188 1 80 118 ASP A CA 1
ATOM 948 C C . ASP A 1 118 ? 17.219 2.811 -13.555 1 80 118 ASP A C 1
ATOM 950 O O . ASP A 1 118 ? 17.109 1.806 -14.258 1 80 118 ASP A O 1
ATOM 954 N N . ILE A 1 119 ? 17.078 2.834 -12.25 1 82.19 119 ILE A N 1
ATOM 955 C CA . ILE A 1 119 ? 16.859 1.584 -11.531 1 82.19 119 ILE A CA 1
ATOM 956 C C . ILE A 1 119 ? 15.492 1.008 -11.906 1 82.19 119 ILE A C 1
ATOM 958 O O . ILE A 1 119 ? 15.359 -0.199 -12.117 1 82.19 119 ILE A O 1
ATOM 962 N N . PHE A 1 120 ? 14.586 1.862 -11.992 1 82.56 120 PHE A N 1
ATOM 963 C CA . PHE A 1 120 ? 13.258 1.45 -12.422 1 82.56 120 PHE A CA 1
ATOM 964 C C . PHE A 1 120 ? 13.297 0.873 -13.828 1 82.56 120 PHE A C 1
ATOM 966 O O . PHE A 1 120 ? 12.75 -0.203 -14.078 1 82.56 120 PHE A O 1
ATOM 973 N N . SER A 1 121 ? 13.984 1.552 -14.672 1 88.19 121 SER A N 1
ATOM 974 C CA . SER A 1 121 ? 14.094 1.111 -16.062 1 88.19 121 SER A CA 1
ATOM 975 C C . SER A 1 121 ? 14.797 -0.238 -16.156 1 88.19 121 SER A C 1
ATOM 977 O O . SER A 1 121 ? 14.414 -1.087 -16.953 1 88.19 121 SER A O 1
ATOM 979 N N . GLN A 1 122 ? 15.773 -0.35 -15.375 1 90.69 122 GLN A N 1
ATOM 980 C CA . GLN A 1 122 ? 16.5 -1.613 -15.391 1 90.69 122 GLN A CA 1
ATOM 981 C C . GLN A 1 122 ? 15.633 -2.758 -14.883 1 90.69 122 GLN A C 1
ATOM 983 O O . GLN A 1 122 ? 15.656 -3.857 -15.445 1 90.69 122 GLN A O 1
ATOM 988 N N . THR A 1 123 ? 14.883 -2.525 -13.836 1 91.75 123 THR A N 1
ATOM 989 C CA . THR A 1 123 ? 13.977 -3.539 -13.312 1 91.75 123 THR A CA 1
ATOM 990 C C . THR A 1 123 ? 12.922 -3.912 -14.359 1 91.75 123 THR A C 1
ATOM 992 O O . THR A 1 123 ? 12.641 -5.094 -14.57 1 91.75 123 THR A O 1
ATOM 995 N N . MET A 1 124 ? 12.469 -2.945 -15.047 1 91.69 124 MET A N 1
ATOM 996 C CA . MET A 1 124 ? 11.508 -3.186 -16.109 1 91.69 124 MET A CA 1
ATOM 997 C C . MET A 1 124 ? 12.117 -4.043 -17.219 1 91.69 124 MET A C 1
ATOM 999 O O . MET A 1 124 ? 11.461 -4.93 -17.766 1 91.69 124 MET A O 1
ATOM 1003 N N . SER A 1 125 ? 13.305 -3.744 -17.531 1 93.81 125 SER A N 1
ATOM 1004 C CA . SER A 1 125 ? 14.008 -4.5 -18.578 1 93.81 125 SER A CA 1
ATOM 1005 C C . SER A 1 125 ? 14.164 -5.965 -18.188 1 93.81 125 SER A C 1
ATOM 1007 O O . SER A 1 125 ? 14.047 -6.855 -19.031 1 93.81 125 SER A O 1
ATOM 1009 N N . ILE A 1 126 ? 14.422 -6.195 -16.938 1 95.06 126 ILE A N 1
ATOM 1010 C CA . ILE A 1 126 ? 14.547 -7.555 -16.438 1 95.06 126 ILE A CA 1
ATOM 1011 C C . ILE A 1 126 ? 13.219 -8.297 -16.594 1 95.06 126 ILE A C 1
ATOM 1013 O O . ILE A 1 126 ? 13.188 -9.43 -17.078 1 95.06 126 ILE A O 1
ATOM 1017 N N . ILE A 1 127 ? 12.133 -7.672 -16.234 1 94 127 ILE A N 1
ATOM 1018 C CA . ILE A 1 127 ? 10.805 -8.266 -16.328 1 94 127 ILE A CA 1
ATOM 1019 C C . ILE A 1 127 ? 10.469 -8.555 -17.797 1 94 127 ILE A C 1
ATOM 1021 O O . ILE A 1 127 ? 9.977 -9.633 -18.125 1 94 127 ILE A O 1
ATOM 1025 N N . LEU A 1 128 ? 10.789 -7.602 -18.609 1 92.94 128 LEU A N 1
ATOM 1026 C CA . LEU A 1 128 ? 10.523 -7.758 -20.031 1 92.94 128 LEU A CA 1
ATOM 1027 C C . LEU A 1 128 ? 11.305 -8.945 -20.609 1 92.94 128 LEU A C 1
ATOM 1029 O O . LEU A 1 128 ? 10.773 -9.711 -21.406 1 92.94 128 LEU A O 1
ATOM 1033 N N . GLU A 1 129 ? 12.5 -9.047 -20.219 1 93.81 129 GLU A N 1
ATOM 1034 C CA . GLU A 1 129 ? 13.328 -10.164 -20.656 1 93.81 129 GLU A CA 1
ATOM 1035 C C . GLU A 1 129 ? 12.734 -11.5 -20.219 1 93.81 129 GLU A C 1
ATOM 1037 O O . GLU A 1 129 ? 12.672 -12.453 -21 1 93.81 129 GLU A O 1
ATOM 1042 N N . LEU A 1 130 ? 12.266 -11.547 -19.016 1 94.62 130 LEU A N 1
ATOM 1043 C CA . LEU A 1 130 ? 11.688 -12.773 -18.469 1 94.62 130 LEU A CA 1
ATOM 1044 C C . LEU A 1 130 ? 10.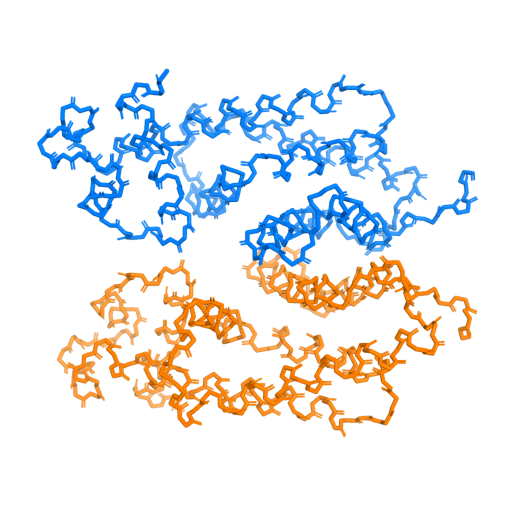383 -13.117 -19.188 1 94.62 130 LEU A C 1
ATOM 1046 O O . LEU A 1 130 ? 10.086 -14.297 -19.406 1 94.62 130 LEU A O 1
ATOM 1050 N N . GLN A 1 131 ? 9.633 -12.141 -19.547 1 92.31 131 GLN A N 1
ATOM 1051 C CA . GLN A 1 131 ? 8.414 -12.352 -20.328 1 92.31 131 GLN A CA 1
ATOM 1052 C C . GLN A 1 131 ? 8.742 -12.883 -21.719 1 92.31 131 GLN A C 1
ATOM 1054 O O . GLN A 1 131 ? 8.078 -13.805 -22.203 1 92.31 131 GLN A O 1
ATOM 1059 N N . GLN A 1 132 ? 9.773 -12.344 -22.312 1 91.19 132 GLN A N 1
ATOM 1060 C CA . GLN A 1 132 ? 10.203 -12.766 -23.641 1 91.19 132 GLN A CA 1
ATOM 1061 C C . GLN A 1 132 ? 10.688 -14.211 -23.625 1 91.19 132 GLN A C 1
ATOM 1063 O O . GLN A 1 132 ? 10.484 -14.953 -24.594 1 91.19 132 GLN A O 1
ATOM 1068 N N . GLN A 1 133 ? 11.273 -14.602 -22.5 1 91.5 133 GLN A N 1
ATOM 1069 C CA . GLN A 1 133 ? 11.766 -15.961 -22.328 1 91.5 133 GLN A CA 1
ATOM 1070 C C . GLN A 1 133 ? 10.648 -16.906 -21.922 1 91.5 133 GLN A C 1
ATOM 1072 O O . GLN A 1 133 ? 10.875 -18.109 -21.734 1 91.5 133 GLN A O 1
ATOM 1077 N N . LYS A 1 134 ? 9.438 -16.344 -21.672 1 91.25 134 LYS A N 1
ATOM 1078 C CA . LYS A 1 134 ? 8.234 -17.094 -21.312 1 91.25 134 LYS A CA 1
ATOM 1079 C C . LYS A 1 134 ? 8.391 -17.75 -19.953 1 91.25 134 LYS A C 1
ATOM 1081 O O . LYS A 1 134 ? 7.848 -18.844 -19.719 1 91.25 134 LYS A O 1
ATOM 1086 N N . VAL A 1 135 ? 9.289 -17.109 -19.234 1 90.5 135 VAL A N 1
ATOM 1087 C CA . VAL A 1 135 ? 9.477 -17.562 -17.859 1 90.5 135 VAL A CA 1
ATOM 1088 C C . VAL A 1 135 ? 8.32 -17.062 -16.984 1 90.5 135 VAL A C 1
ATOM 1090 O O . VAL A 1 135 ? 7.879 -17.766 -16.078 1 90.5 135 VAL A O 1
ATOM 1093 N N . ILE A 1 136 ? 7.867 -15.867 -17.297 1 90.12 136 ILE A N 1
ATOM 1094 C CA . ILE A 1 136 ? 6.727 -15.32 -16.562 1 90.12 136 ILE A CA 1
ATOM 1095 C C . ILE A 1 136 ? 5.527 -15.211 -17.5 1 90.12 136 ILE A C 1
ATOM 1097 O O . ILE A 1 136 ? 5.676 -15.281 -18.719 1 90.12 136 ILE A O 1
ATOM 1101 N N . SER A 1 137 ? 4.391 -15.156 -16.906 1 86.75 137 SER A N 1
ATOM 1102 C CA . SER A 1 137 ? 3.15 -15.125 -17.672 1 86.75 137 SER A CA 1
ATOM 1103 C C . SER A 1 137 ? 3.148 -13.969 -18.672 1 86.75 137 SER A C 1
ATOM 1105 O O . SER A 1 137 ? 3.49 -12.836 -18.312 1 86.75 137 SER A O 1
ATOM 1107 N N . SER A 1 138 ? 2.768 -14.242 -19.906 1 83.5 138 SER A N 1
ATOM 1108 C CA . SER A 1 138 ? 2.635 -13.203 -20.922 1 83.5 138 SER A CA 1
ATOM 1109 C C . SER A 1 138 ? 1.269 -12.531 -20.859 1 83.5 138 SER A C 1
ATOM 1111 O O . SER A 1 138 ? 1.028 -11.531 -21.531 1 83.5 138 SER A O 1
ATOM 1113 N N . ASN A 1 139 ? 0.454 -13.07 -20 1 86.38 139 ASN A N 1
ATOM 1114 C CA . ASN A 1 139 ? -0.894 -12.523 -19.875 1 86.38 139 ASN A CA 1
ATOM 1115 C C . ASN A 1 139 ? -0.913 -11.266 -19.016 1 86.38 139 ASN A C 1
ATOM 1117 O O . ASN A 1 139 ? -1.859 -10.477 -19.078 1 86.38 139 ASN A O 1
ATOM 1121 N N . LEU A 1 140 ? 0.1 -11.148 -18.234 1 91.38 140 LEU A N 1
ATOM 1122 C CA . LEU A 1 140 ? 0.197 -9.969 -17.391 1 91.38 140 LEU A CA 1
ATOM 1123 C C . LEU A 1 140 ? 0.971 -8.859 -18.078 1 91.38 140 LEU A C 1
ATOM 1125 O O . LEU A 1 140 ? 1.964 -9.125 -18.766 1 91.38 140 LEU A O 1
ATOM 1129 N N . THR A 1 141 ? 0.523 -7.703 -18 1 90.31 141 THR A N 1
ATOM 1130 C CA . THR A 1 141 ? 1.208 -6.574 -18.609 1 90.31 141 THR A CA 1
ATOM 1131 C C . THR A 1 141 ? 2.418 -6.152 -17.781 1 90.31 141 THR A C 1
ATOM 1133 O O . THR A 1 141 ? 2.465 -6.395 -16.578 1 90.31 141 THR A O 1
ATOM 1136 N N . LEU A 1 142 ? 3.348 -5.527 -18.484 1 90 142 LEU A N 1
ATOM 1137 C CA . LEU A 1 142 ? 4.559 -5.051 -17.812 1 90 142 LEU A CA 1
ATOM 1138 C C . LEU A 1 142 ? 4.215 -4.055 -16.719 1 90 142 LEU A C 1
ATOM 1140 O O . LEU A 1 142 ? 4.734 -4.156 -15.602 1 90 142 LEU A O 1
ATOM 1144 N N . PRO A 1 143 ? 3.273 -3.137 -16.906 1 87.75 143 PRO A N 1
ATOM 1145 C CA . PRO A 1 143 ? 2.92 -2.195 -15.836 1 87.75 143 PRO A CA 1
ATOM 1146 C C . PRO A 1 143 ? 2.332 -2.889 -14.609 1 87.75 143 PRO A C 1
ATOM 1148 O O . PRO A 1 143 ? 2.666 -2.535 -13.477 1 87.75 143 PRO A O 1
ATOM 1151 N N . TRP A 1 144 ? 1.576 -3.906 -14.805 1 91.94 144 TRP A N 1
ATOM 1152 C CA . TRP A 1 144 ? 1.003 -4.629 -13.672 1 91.94 144 TRP A CA 1
ATOM 1153 C C . TRP A 1 144 ? 2.092 -5.328 -12.867 1 91.94 144 TRP A C 1
ATOM 1155 O O . TRP A 1 144 ? 2.115 -5.238 -11.633 1 91.94 144 TRP A O 1
ATOM 1165 N N . ILE A 1 145 ? 2.984 -5.988 -13.586 1 93.81 145 ILE A N 1
ATOM 1166 C CA . ILE A 1 145 ? 4.027 -6.75 -12.906 1 93.81 145 ILE A CA 1
ATOM 1167 C C . ILE A 1 145 ? 4.891 -5.809 -12.07 1 93.81 145 ILE A C 1
ATOM 1169 O O . ILE A 1 145 ? 5.273 -6.145 -10.945 1 93.81 145 ILE A O 1
ATOM 1173 N N . SER A 1 146 ? 5.141 -4.668 -12.625 1 91.25 146 SER A N 1
ATOM 1174 C CA . SER A 1 146 ? 5.941 -3.684 -11.906 1 91.25 146 SER A CA 1
ATOM 1175 C C . SER A 1 146 ? 5.227 -3.197 -10.648 1 91.25 146 SER A C 1
ATOM 1177 O O . SER A 1 146 ? 5.832 -3.102 -9.578 1 91.25 146 SER A O 1
ATOM 1179 N N . LEU A 1 147 ? 3.967 -2.9 -10.773 1 90.69 147 LEU A N 1
ATOM 1180 C CA . LEU A 1 147 ? 3.178 -2.451 -9.633 1 90.69 147 LEU A CA 1
ATOM 1181 C C . LEU A 1 147 ? 3.047 -3.559 -8.594 1 90.69 147 LEU A C 1
ATOM 1183 O O . LEU A 1 147 ? 3.098 -3.295 -7.391 1 90.69 147 LEU A O 1
ATOM 1187 N N . PHE A 1 148 ? 2.867 -4.734 -9.18 1 94.81 148 PHE A N 1
ATOM 1188 C CA . PHE A 1 148 ? 2.74 -5.902 -8.312 1 94.81 148 PHE A CA 1
ATOM 1189 C C . PHE A 1 148 ? 4.012 -6.109 -7.5 1 94.81 148 PHE A C 1
ATOM 1191 O O . PHE A 1 148 ? 3.949 -6.375 -6.297 1 94.81 148 PHE A O 1
ATOM 1198 N N . LEU A 1 149 ? 5.207 -5.965 -8.094 1 95.81 149 LEU A N 1
ATOM 1199 C CA . LEU A 1 149 ? 6.484 -6.066 -7.395 1 95.81 149 LEU A CA 1
ATOM 1200 C C . LEU A 1 149 ? 6.559 -5.062 -6.25 1 95.81 149 LEU A C 1
ATOM 1202 O O . LEU A 1 149 ? 6.879 -5.426 -5.117 1 95.81 149 LEU A O 1
ATOM 1206 N N . ASN A 1 150 ? 6.184 -3.891 -6.512 1 92.44 150 ASN A N 1
ATOM 1207 C CA . ASN A 1 150 ? 6.199 -2.852 -5.488 1 92.44 150 ASN A CA 1
ATOM 1208 C C . ASN A 1 150 ? 5.195 -3.145 -4.379 1 92.44 150 ASN A C 1
ATOM 1210 O O . ASN A 1 150 ? 5.469 -2.887 -3.205 1 92.44 150 ASN A O 1
ATOM 1214 N N . GLY A 1 151 ? 4.094 -3.627 -4.816 1 93.62 151 GLY A N 1
ATOM 1215 C CA . GLY A 1 151 ? 3.07 -3.984 -3.846 1 93.62 151 GLY A CA 1
ATOM 1216 C C . GLY A 1 151 ? 3.525 -5.047 -2.863 1 93.62 151 GLY A C 1
ATOM 1217 O O . GLY A 1 151 ? 3.266 -4.941 -1.662 1 93.62 151 GLY A O 1
ATOM 1218 N N . ILE A 1 152 ? 4.188 -6.066 -3.354 1 96.06 152 ILE A N 1
ATOM 1219 C CA . ILE A 1 152 ? 4.672 -7.148 -2.5 1 96.06 152 ILE A CA 1
ATOM 1220 C C . ILE A 1 152 ? 5.742 -6.613 -1.548 1 96.06 152 ILE A C 1
ATOM 1222 O O . ILE A 1 152 ? 5.773 -6.984 -0.371 1 96.06 152 ILE A O 1
ATOM 1226 N N . ILE A 1 153 ? 6.559 -5.785 -2.051 1 95.19 153 ILE A N 1
ATOM 1227 C CA . ILE A 1 153 ? 7.602 -5.199 -1.215 1 95.19 153 ILE A CA 1
ATOM 1228 C C . ILE A 1 153 ? 6.965 -4.395 -0.086 1 95.19 153 ILE A C 1
ATOM 1230 O O . ILE A 1 153 ? 7.309 -4.574 1.085 1 95.19 153 ILE A O 1
ATOM 1234 N N . THR A 1 154 ? 6.012 -3.627 -0.432 1 91.56 154 THR A N 1
ATOM 1235 C CA . THR A 1 154 ? 5.344 -2.791 0.56 1 91.56 154 THR A CA 1
ATOM 1236 C C . THR A 1 154 ? 4.598 -3.65 1.576 1 91.56 154 THR A C 1
ATOM 1238 O O . THR A 1 154 ? 4.641 -3.377 2.777 1 91.56 154 THR A O 1
ATOM 1241 N N . THR A 1 155 ? 3.947 -4.629 1.079 1 91.75 155 THR A N 1
ATOM 1242 C CA . THR A 1 155 ? 3.238 -5.551 1.958 1 91.75 155 THR A CA 1
ATOM 1243 C C . THR A 1 155 ? 4.203 -6.223 2.93 1 91.7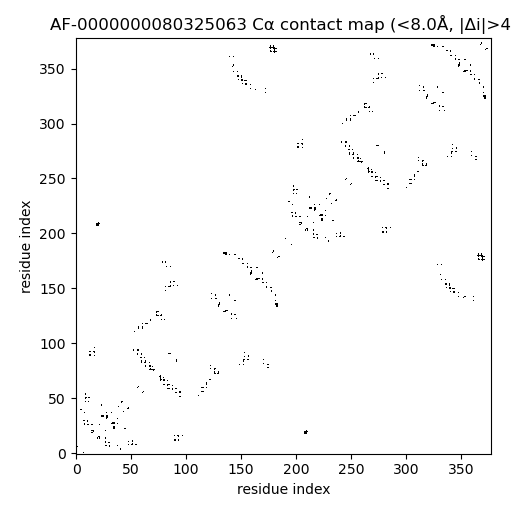5 155 THR A C 1
ATOM 1245 O O . THR A 1 155 ? 3.902 -6.359 4.117 1 91.75 155 THR A O 1
ATOM 1248 N N . THR A 1 156 ? 5.324 -6.602 2.443 1 93.62 156 THR A N 1
ATOM 1249 C CA . THR A 1 156 ? 6.332 -7.273 3.258 1 93.62 156 THR A CA 1
ATOM 1250 C C . THR A 1 156 ? 6.891 -6.324 4.312 1 93.62 156 THR A C 1
ATOM 1252 O O . THR A 1 156 ? 7.07 -6.711 5.473 1 93.62 156 THR A O 1
ATOM 1255 N N . ILE A 1 157 ? 7.129 -5.164 3.945 1 89.94 157 ILE A N 1
ATOM 1256 C CA . ILE A 1 157 ? 7.629 -4.156 4.875 1 89.94 157 ILE A CA 1
ATOM 1257 C C . ILE A 1 157 ? 6.613 -3.945 5.996 1 89.94 157 ILE A C 1
ATOM 1259 O O . ILE A 1 157 ? 6.984 -3.875 7.172 1 89.94 157 ILE A O 1
ATOM 1263 N N . LEU A 1 158 ? 5.375 -3.881 5.656 1 83.38 158 LEU A N 1
ATOM 1264 C CA . LEU A 1 158 ? 4.309 -3.699 6.637 1 83.38 158 LEU A CA 1
ATOM 1265 C C . LEU A 1 158 ? 4.238 -4.887 7.59 1 83.38 158 LEU A C 1
ATOM 1267 O O . LEU A 1 158 ? 3.992 -4.715 8.789 1 83.38 158 LEU A O 1
ATOM 1271 N N . SER A 1 159 ? 4.414 -6.055 7.059 1 82.38 159 SER A N 1
ATOM 1272 C CA . SER A 1 159 ? 4.359 -7.266 7.871 1 82.38 159 SER A CA 1
ATOM 1273 C C . SER A 1 159 ? 5.5 -7.305 8.883 1 82.38 159 SER A C 1
ATOM 1275 O O . SER A 1 159 ? 5.344 -7.844 9.984 1 82.38 159 SER A O 1
ATOM 1277 N N . SER A 1 160 ? 6.609 -6.883 8.5 1 76.81 160 SER A N 1
ATOM 1278 C CA . SER A 1 160 ? 7.789 -6.922 9.359 1 76.81 160 SER A CA 1
ATOM 1279 C C . SER A 1 160 ? 7.645 -5.969 10.539 1 76.81 160 SER A C 1
ATOM 1281 O O . SER A 1 160 ? 8.242 -6.188 11.594 1 76.81 160 SER A O 1
ATOM 1283 N N . THR A 1 161 ? 6.871 -5.027 10.367 1 64.5 161 THR A N 1
ATOM 1284 C CA . THR A 1 161 ? 6.695 -4.059 11.438 1 64.5 161 THR A CA 1
ATOM 1285 C C . THR A 1 161 ? 5.656 -4.551 12.445 1 64.5 161 THR A C 1
ATOM 1287 O O . THR A 1 161 ? 5.664 -4.133 13.609 1 64.5 161 THR A O 1
ATOM 1290 N N . THR A 1 162 ? 4.793 -5.469 11.992 1 59.97 162 THR A N 1
ATOM 1291 C CA . THR A 1 162 ? 3.74 -5.953 12.875 1 59.97 162 THR A CA 1
ATOM 1292 C C . THR A 1 162 ? 4.223 -7.16 13.68 1 59.97 162 THR A C 1
ATOM 1294 O O . THR A 1 162 ? 3.555 -7.594 14.617 1 59.97 162 THR A O 1
ATOM 1297 N N . GLY A 1 163 ? 5.535 -7.551 13.555 1 58.78 163 GLY A N 1
ATOM 1298 C CA . GLY A 1 163 ? 6.145 -8.594 14.359 1 58.78 163 GLY A CA 1
ATOM 1299 C C . GLY A 1 163 ? 5.547 -9.969 14.109 1 58.78 163 GLY A C 1
ATOM 1300 O O . GLY A 1 163 ? 5.762 -10.898 14.891 1 58.78 163 GLY A O 1
ATOM 1301 N N . SER A 1 164 ? 4.629 -10.211 13.273 1 54.06 164 SER A N 1
ATOM 1302 C CA . SER A 1 164 ? 3.861 -11.453 13.172 1 54.06 164 SER A CA 1
ATOM 1303 C C . SER A 1 164 ? 4.719 -12.594 12.633 1 54.06 164 SER A C 1
ATOM 1305 O O . SER A 1 164 ? 4.473 -13.758 12.938 1 54.06 164 SER A O 1
ATOM 1307 N N . VAL A 1 165 ? 5.715 -12.32 11.773 1 60.16 165 VAL A N 1
ATOM 1308 C CA . VAL A 1 165 ? 6.496 -13.367 11.133 1 60.16 165 VAL A CA 1
ATOM 1309 C C . VAL A 1 165 ? 7.988 -13.07 11.289 1 60.16 165 VAL A C 1
ATOM 1311 O O . VAL A 1 165 ? 8.398 -11.906 11.281 1 60.16 165 VAL A O 1
ATOM 1314 N N . ALA A 1 166 ? 8.836 -14.164 11.68 1 60.28 166 ALA A N 1
ATOM 1315 C CA . ALA A 1 166 ? 10.289 -14.008 11.672 1 60.28 166 ALA A CA 1
ATOM 1316 C C . ALA A 1 166 ? 10.773 -13.445 10.336 1 60.28 166 ALA A C 1
ATOM 1318 O O . ALA A 1 166 ? 10.266 -13.812 9.273 1 60.28 166 ALA A O 1
ATOM 1319 N N . ARG A 1 167 ? 11.648 -12.484 10.359 1 60.81 167 ARG A N 1
ATOM 1320 C CA . ARG A 1 167 ? 12.133 -11.703 9.227 1 60.81 167 ARG A CA 1
ATOM 1321 C C . ARG A 1 167 ? 12.5 -12.617 8.055 1 60.81 167 ARG A C 1
ATOM 1323 O O . ARG A 1 167 ? 12.148 -12.336 6.906 1 60.81 167 ARG A O 1
ATOM 1330 N N . ASN A 1 168 ? 13.336 -13.586 8.289 1 64.5 168 ASN A N 1
ATOM 1331 C CA . ASN A 1 168 ? 13.773 -14.477 7.223 1 64.5 168 ASN A CA 1
ATOM 1332 C C . ASN A 1 168 ? 12.594 -15.219 6.59 1 64.5 168 ASN A C 1
ATOM 1334 O O . ASN A 1 168 ? 12.562 -15.414 5.371 1 64.5 168 ASN A O 1
ATOM 1338 N N . ASP A 1 169 ? 11.633 -15.406 7.234 1 84.19 169 ASP A N 1
ATOM 1339 C CA . ASP A 1 169 ? 10.453 -16.109 6.746 1 84.19 169 ASP A CA 1
ATOM 1340 C C . ASP A 1 169 ? 9.594 -15.203 5.871 1 84.19 169 ASP A C 1
ATOM 1342 O O . ASP A 1 169 ? 9.062 -15.641 4.848 1 84.19 169 ASP A O 1
ATOM 1346 N N . ILE A 1 170 ? 9.797 -13.969 6.07 1 88.19 170 ILE A N 1
ATOM 1347 C CA . ILE A 1 170 ? 8.883 -13.062 5.375 1 88.19 170 ILE A CA 1
ATOM 1348 C C . ILE A 1 170 ? 9.375 -12.828 3.949 1 88.19 170 ILE A C 1
ATOM 1350 O O . ILE A 1 170 ? 8.57 -12.695 3.025 1 88.19 170 ILE A O 1
ATOM 1354 N N . LYS A 1 171 ? 10.711 -12.805 3.77 1 92.62 171 LYS A N 1
ATOM 1355 C CA . LYS A 1 171 ? 11.258 -12.648 2.422 1 92.62 171 LYS A CA 1
ATOM 1356 C C . LYS A 1 171 ? 10.922 -13.859 1.553 1 92.62 171 LYS A C 1
ATOM 1358 O O . LYS A 1 171 ? 10.641 -13.711 0.362 1 92.62 171 LYS A O 1
ATOM 1363 N N . ASN A 1 172 ? 10.961 -14.984 2.18 1 92.94 172 ASN A N 1
ATOM 1364 C CA . ASN A 1 172 ? 10.602 -16.203 1.454 1 92.94 172 ASN A CA 1
ATOM 1365 C C . ASN A 1 172 ? 9.133 -16.203 1.043 1 92.94 172 ASN A C 1
ATOM 1367 O O . ASN A 1 172 ? 8.797 -16.609 -0.067 1 92.94 172 ASN A O 1
ATOM 1371 N N . PHE A 1 173 ? 8.305 -15.719 1.951 1 93.88 173 PHE A N 1
ATOM 1372 C CA . PHE A 1 173 ? 6.891 -15.602 1.629 1 93.88 173 PHE A CA 1
ATOM 1373 C C . PHE A 1 173 ? 6.68 -14.617 0.479 1 93.88 173 PHE A C 1
ATOM 1375 O O . PHE A 1 173 ? 5.918 -14.898 -0.449 1 93.88 173 PHE A O 1
ATOM 1382 N N . ALA A 1 174 ? 7.418 -13.523 0.541 1 96.25 174 ALA A N 1
ATOM 1383 C CA . ALA A 1 174 ? 7.293 -12.484 -0.471 1 96.25 174 ALA A CA 1
ATOM 1384 C C . ALA A 1 174 ? 7.703 -13 -1.847 1 96.25 174 ALA A C 1
ATOM 1386 O O . ALA A 1 174 ? 6.98 -12.812 -2.828 1 96.25 174 ALA A O 1
ATOM 1387 N N . TRP A 1 175 ? 8.82 -13.656 -1.859 1 96.12 175 TRP A N 1
ATOM 1388 C CA . TRP A 1 175 ? 9.297 -14.18 -3.139 1 96.12 175 TRP A CA 1
ATOM 1389 C C . TRP A 1 175 ? 8.352 -15.25 -3.672 1 96.12 175 TRP A C 1
ATOM 1391 O O . TRP A 1 175 ? 8.039 -15.273 -4.863 1 96.12 175 TRP A O 1
ATOM 1401 N N . TYR A 1 176 ? 7.922 -16.125 -2.84 1 94.75 176 TYR A N 1
ATOM 1402 C CA . TYR A 1 176 ? 6.988 -17.172 -3.246 1 94.75 176 TYR A CA 1
ATOM 1403 C C . TYR A 1 176 ? 5.734 -16.562 -3.867 1 94.75 176 TYR A C 1
ATOM 1405 O O . TYR A 1 176 ? 5.355 -16.922 -4.984 1 94.75 176 TYR A O 1
ATOM 1413 N N . SER A 1 177 ? 5.125 -15.625 -3.182 1 95.88 177 SER A N 1
ATOM 1414 C CA . SER A 1 177 ? 3.883 -15.016 -3.643 1 95.88 177 SER A CA 1
ATOM 1415 C C . SER A 1 177 ? 4.098 -14.227 -4.926 1 95.88 177 SER A C 1
ATOM 1417 O O . SER A 1 177 ? 3.283 -14.289 -5.848 1 95.88 177 SER A O 1
ATOM 1419 N N . PHE A 1 178 ? 5.234 -13.547 -4.996 1 97.25 178 PHE A N 1
ATOM 1420 C CA . PHE A 1 178 ? 5.5 -12.742 -6.18 1 97.25 178 PHE A CA 1
ATOM 1421 C C . PHE A 1 178 ? 5.793 -13.625 -7.387 1 97.25 178 PHE A C 1
ATOM 1423 O O . PHE A 1 178 ? 5.176 -13.469 -8.445 1 97.25 178 PHE A O 1
ATOM 1430 N N . SER A 1 179 ? 6.723 -14.539 -7.211 1 95.69 179 SER A N 1
ATOM 1431 C CA . SER A 1 179 ? 7.145 -15.383 -8.328 1 95.69 179 SER A CA 1
ATOM 1432 C C . SER A 1 179 ? 5.977 -16.203 -8.867 1 95.69 179 SER A C 1
ATOM 1434 O O . SER A 1 179 ? 5.746 -16.234 -10.078 1 95.69 179 SER A O 1
ATOM 1436 N N . LYS A 1 180 ? 5.164 -16.781 -8 1 93.94 180 LYS A N 1
ATOM 1437 C CA . LYS A 1 180 ? 3.984 -17.516 -8.445 1 93.94 180 LYS A CA 1
ATOM 1438 C C . LYS A 1 180 ? 2.951 -16.578 -9.07 1 93.94 180 LYS A C 1
ATOM 1440 O O . LYS A 1 180 ? 2.309 -16.938 -10.062 1 93.94 180 LYS A O 1
ATOM 1445 N N . GLY A 1 181 ? 2.889 -15.414 -8.5 1 95.81 181 GLY A N 1
ATOM 1446 C CA . GLY A 1 181 ? 1.894 -14.453 -8.945 1 95.81 181 GLY A CA 1
ATOM 1447 C C . GLY A 1 181 ? 2.168 -13.906 -10.328 1 95.81 181 GLY A C 1
ATOM 1448 O O . GLY A 1 181 ? 1.285 -13.312 -10.953 1 95.81 181 GLY A O 1
ATOM 1449 N N . ILE A 1 182 ? 3.418 -14.117 -10.789 1 95.12 182 ILE A N 1
ATOM 1450 C CA . ILE A 1 182 ? 3.709 -13.656 -12.141 1 95.12 182 ILE A CA 1
ATOM 1451 C C . ILE A 1 182 ? 3.893 -14.859 -13.062 1 95.12 182 ILE A C 1
ATOM 1453 O O . ILE A 1 182 ? 4.301 -14.711 -14.219 1 95.12 182 ILE A O 1
ATOM 1457 N N . GLY A 1 183 ? 3.635 -16.016 -12.5 1 91.56 183 GLY A N 1
ATOM 1458 C CA . GLY A 1 183 ? 3.523 -17.188 -13.352 1 91.56 183 GLY A CA 1
ATOM 1459 C C . GLY A 1 183 ? 4.797 -18.016 -13.398 1 91.56 183 GLY A C 1
ATOM 1460 O O . GLY A 1 183 ? 4.965 -18.859 -14.281 1 91.56 183 GLY A O 1
ATOM 1461 N N 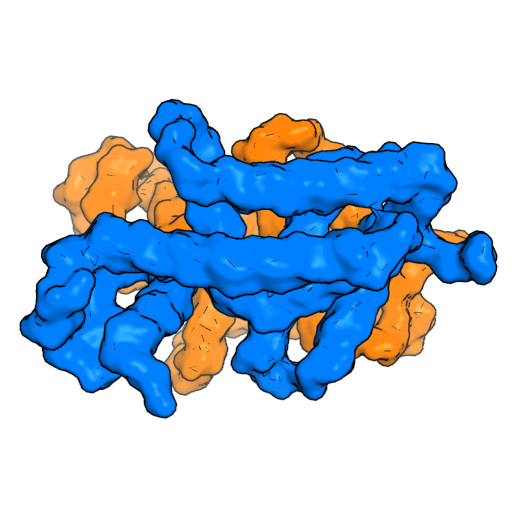. ILE A 1 184 ? 5.719 -17.703 -12.523 1 87.06 184 ILE A N 1
ATOM 1462 C CA . ILE A 1 184 ? 6.922 -18.531 -12.5 1 87.06 184 ILE A CA 1
ATOM 1463 C C . ILE A 1 184 ? 6.586 -19.922 -11.961 1 87.06 184 ILE A C 1
ATOM 1465 O O . ILE A 1 184 ? 6.012 -20.047 -10.875 1 87.06 184 ILE A O 1
ATOM 1469 N N . ASP A 1 185 ? 6.453 -21.047 -12.766 1 70.38 185 ASP A N 1
ATOM 1470 C CA . ASP A 1 185 ? 6.195 -22.422 -12.367 1 70.38 185 ASP A CA 1
ATOM 1471 C C . ASP A 1 185 ? 7.5 -23.172 -12.078 1 70.38 185 ASP A C 1
ATOM 1473 O O . ASP A 1 185 ? 8.484 -23.016 -12.805 1 70.38 185 ASP A O 1
ATOM 1477 N N . PRO A 1 186 ? 7.82 -23.484 -10.836 1 53.97 186 PRO A N 1
ATOM 1478 C CA . PRO A 1 186 ? 9.023 -24.312 -10.68 1 53.97 186 PRO A CA 1
ATOM 1479 C C . PRO A 1 186 ? 9.125 -25.406 -11.734 1 53.97 186 PRO A C 1
ATOM 1481 O O . PRO A 1 186 ? 10.164 -26.062 -11.844 1 53.97 186 PRO A O 1
ATOM 1484 N N . GLY A 1 187 ? 8.141 -25.984 -12.289 1 44.16 187 GLY A N 1
ATOM 1485 C CA . GLY A 1 187 ? 8.453 -27.156 -13.102 1 44.16 187 GLY A CA 1
ATOM 1486 C C . GLY A 1 187 ? 9.531 -26.891 -14.133 1 44.16 187 GLY A C 1
ATOM 1487 O O . GLY A 1 187 ? 10.125 -27.828 -14.68 1 44.16 187 GLY A O 1
ATOM 1488 N N . ASN A 1 188 ? 9.5 -25.828 -14.922 1 37.19 188 ASN A N 1
ATOM 1489 C CA . ASN A 1 188 ? 10.406 -25.938 -16.062 1 37.19 188 ASN A CA 1
ATOM 1490 C C . ASN A 1 188 ? 11.859 -25.781 -15.633 1 37.19 188 ASN A C 1
ATOM 1492 O O . ASN A 1 188 ? 12.75 -25.656 -16.469 1 37.19 188 ASN A O 1
ATOM 1496 N N . ASN A 1 189 ? 12.289 -25.312 -14.406 1 32.16 189 ASN A N 1
ATOM 1497 C CA . ASN A 1 189 ? 13.68 -25.734 -14.305 1 32.16 189 ASN A CA 1
ATOM 1498 C C . ASN A 1 189 ? 13.781 -27.172 -13.781 1 32.16 189 ASN A C 1
ATOM 1500 O O . ASN A 1 189 ? 13.055 -27.547 -12.867 1 32.16 189 ASN A O 1
ATOM 1504 N N . MET B 1 1 ? -28.109 13.5 -7.418 1 48.94 1 MET B N 1
ATOM 1505 C CA . MET B 1 1 ? -27 14.375 -7.086 1 48.94 1 MET B CA 1
ATOM 1506 C C . MET B 1 1 ? -26.469 14.078 -5.684 1 48.94 1 MET B C 1
ATOM 1508 O O . MET B 1 1 ? -27.266 13.969 -4.738 1 48.94 1 MET B O 1
ATOM 1512 N N . LYS B 1 2 ? -25.219 13.633 -5.496 1 64.62 2 LYS B N 1
ATOM 1513 C CA . LYS B 1 2 ? -24.812 13.391 -4.117 1 64.62 2 LYS B CA 1
ATOM 1514 C C . LYS B 1 2 ? -25 14.648 -3.266 1 64.62 2 LYS B C 1
ATOM 1516 O O . LYS B 1 2 ? -24.688 15.758 -3.703 1 64.62 2 LYS B O 1
ATOM 1521 N N . ASN B 1 3 ? -25.812 14.547 -2.197 1 89.44 3 ASN B N 1
ATOM 1522 C CA . ASN B 1 3 ? -25.969 15.711 -1.337 1 89.44 3 ASN B CA 1
ATOM 1523 C C . ASN B 1 3 ? -24.625 16.234 -0.844 1 89.44 3 ASN B C 1
ATOM 1525 O O . ASN B 1 3 ? -23.609 15.562 -0.976 1 89.44 3 ASN B O 1
ATOM 1529 N N . THR B 1 4 ? -24.562 17.5 -0.602 1 94.88 4 THR B N 1
ATOM 1530 C CA . THR B 1 4 ? -23.375 18.234 -0.204 1 94.88 4 THR B CA 1
ATOM 1531 C C . THR B 1 4 ? -22.609 17.484 0.893 1 94.88 4 THR B C 1
ATOM 1533 O O . THR B 1 4 ? -21.391 17.359 0.836 1 94.88 4 THR B O 1
ATOM 1536 N N . LYS B 1 5 ? -23.359 16.859 1.729 1 96.5 5 LYS B N 1
ATOM 1537 C CA . LYS B 1 5 ? -22.75 16.109 2.832 1 96.5 5 LYS B CA 1
ATOM 1538 C C . LYS B 1 5 ? -21.969 14.906 2.316 1 96.5 5 LYS B C 1
ATOM 1540 O O . LYS B 1 5 ? -20.828 14.672 2.725 1 96.5 5 LYS B O 1
ATOM 1545 N N . GLN B 1 6 ? -22.594 14.219 1.415 1 95.94 6 GLN B N 1
ATOM 1546 C CA . GLN B 1 6 ? -21.969 13.023 0.858 1 95.94 6 GLN B CA 1
ATOM 1547 C C . GLN B 1 6 ? -20.75 13.383 0.014 1 95.94 6 GLN B C 1
ATOM 1549 O O . GLN B 1 6 ? -19.75 12.664 0.031 1 95.94 6 GLN B O 1
ATOM 1554 N N . LYS B 1 7 ? -20.875 14.406 -0.655 1 96.5 7 LYS B N 1
ATOM 1555 C CA . LYS B 1 7 ? -19.75 14.875 -1.46 1 96.5 7 LYS B CA 1
ATOM 1556 C C . LYS B 1 7 ? -18.531 15.172 -0.586 1 96.5 7 LYS B C 1
ATOM 1558 O O . LYS B 1 7 ? -17.406 14.812 -0.938 1 96.5 7 LYS B O 1
ATOM 1563 N N . ILE B 1 8 ? -18.781 15.797 0.536 1 97.5 8 ILE B N 1
ATOM 1564 C CA . ILE B 1 8 ? -17.719 16.125 1.476 1 97.5 8 ILE B CA 1
ATOM 1565 C C . ILE B 1 8 ? -17.078 14.844 2.012 1 97.5 8 ILE B C 1
ATOM 1567 O O . ILE B 1 8 ? -15.859 14.719 2.057 1 97.5 8 ILE B O 1
ATOM 1571 N N . ILE B 1 9 ? -17.922 13.914 2.307 1 97.12 9 ILE B N 1
ATOM 1572 C CA . ILE B 1 9 ? -17.438 12.648 2.861 1 97.12 9 ILE B CA 1
ATOM 1573 C C . ILE B 1 9 ? -16.594 11.922 1.828 1 97.12 9 ILE B C 1
ATOM 1575 O O . ILE B 1 9 ? -15.477 11.484 2.131 1 97.12 9 ILE B O 1
ATOM 1579 N N . ASP B 1 10 ? -17.078 11.867 0.608 1 95.69 10 ASP B N 1
ATOM 1580 C CA . ASP B 1 10 ? -16.359 11.172 -0.459 1 95.69 10 ASP B CA 1
ATOM 1581 C C . ASP B 1 10 ? -15.016 11.828 -0.74 1 95.69 10 ASP B C 1
ATOM 1583 O O . ASP B 1 10 ? -14.008 11.141 -0.903 1 95.69 10 ASP B O 1
ATOM 1587 N N . THR B 1 11 ? -15.023 13.055 -0.748 1 96.88 11 THR B N 1
ATOM 1588 C CA . THR B 1 11 ? -13.805 13.812 -0.997 1 96.88 11 THR B CA 1
ATOM 1589 C C . THR B 1 11 ? -12.812 13.625 0.146 1 96.88 11 THR B C 1
ATOM 1591 O O . THR B 1 11 ? -11.609 13.445 -0.089 1 96.88 11 THR B O 1
ATOM 1594 N N . ALA B 1 12 ? -13.344 13.68 1.376 1 97 12 ALA B N 1
ATOM 1595 C CA . ALA B 1 12 ? -12.492 13.5 2.553 1 97 12 ALA B CA 1
ATOM 1596 C C . ALA B 1 12 ? -11.82 12.133 2.539 1 97 12 ALA B C 1
ATOM 1598 O O . ALA B 1 12 ? -10.633 12.016 2.877 1 97 12 ALA B O 1
ATOM 1599 N N . ILE B 1 13 ? -12.539 11.141 2.119 1 95.62 13 ILE B N 1
ATOM 1600 C CA . ILE B 1 13 ? -12 9.781 2.061 1 95.62 13 ILE B CA 1
ATOM 1601 C C . ILE B 1 13 ? -10.812 9.734 1.1 1 95.62 13 ILE B C 1
ATOM 1603 O O . ILE B 1 13 ? -9.766 9.172 1.423 1 95.62 13 ILE B O 1
ATOM 1607 N N . GLU B 1 14 ? -10.961 10.352 0.003 1 93.31 14 GLU B N 1
ATOM 1608 C CA . GLU B 1 14 ? -9.891 10.391 -0.983 1 93.31 14 GLU B CA 1
ATOM 1609 C C . GLU B 1 14 ? -8.68 11.164 -0.457 1 93.31 14 GLU B C 1
ATOM 1611 O O . GLU B 1 14 ? -7.547 10.688 -0.552 1 93.31 14 GLU B O 1
ATOM 1616 N N . ILE B 1 15 ? -8.938 12.273 0.154 1 94.12 15 ILE B N 1
ATOM 1617 C CA . ILE B 1 15 ? -7.879 13.18 0.591 1 94.12 15 ILE B CA 1
ATOM 1618 C C . ILE B 1 15 ? -7.145 12.57 1.783 1 94.12 15 ILE B C 1
ATOM 1620 O O . ILE B 1 15 ? -5.91 12.508 1.794 1 94.12 15 ILE B O 1
ATOM 1624 N N . PHE B 1 16 ? -7.898 12.086 2.762 1 93.06 16 PHE B N 1
ATOM 1625 C CA . PHE B 1 16 ? -7.281 11.555 3.973 1 93.06 16 PHE B CA 1
ATOM 1626 C C . PHE B 1 16 ? -6.59 10.227 3.695 1 93.06 16 PHE B C 1
ATOM 1628 O O . PHE B 1 16 ? -5.602 9.891 4.348 1 93.06 16 PHE B O 1
ATOM 1635 N N . ASN B 1 17 ? -7.094 9.508 2.717 1 90.12 17 ASN B N 1
ATOM 1636 C CA . ASN B 1 17 ? -6.418 8.289 2.301 1 90.12 17 ASN B CA 1
ATOM 1637 C C . ASN B 1 17 ? -5.027 8.57 1.743 1 90.12 17 ASN B C 1
ATOM 1639 O O . ASN B 1 17 ? -4.078 7.844 2.029 1 90.12 17 ASN B O 1
ATOM 1643 N N . ASP B 1 18 ? -4.996 9.539 0.959 1 86.5 18 ASP B N 1
ATOM 1644 C CA . ASP B 1 18 ? -3.736 9.922 0.328 1 86.5 18 ASP B CA 1
ATOM 1645 C C . ASP B 1 18 ? -2.797 10.586 1.334 1 86.5 18 ASP B C 1
ATOM 1647 O O . ASP B 1 18 ? -1.587 10.344 1.308 1 86.5 18 ASP B O 1
ATOM 1651 N N . ASP B 1 19 ? -3.41 11.391 2.17 1 89.5 19 ASP B N 1
ATOM 1652 C CA . ASP B 1 19 ? -2.68 12.172 3.16 1 89.5 19 ASP B CA 1
ATOM 1653 C C . ASP B 1 19 ? -3.518 12.391 4.418 1 89.5 19 ASP B C 1
ATOM 1655 O O . ASP B 1 19 ? -4.297 13.344 4.492 1 89.5 19 ASP B O 1
ATOM 1659 N N . TYR B 1 20 ? -3.229 11.609 5.406 1 88.56 20 TYR B N 1
ATOM 1660 C CA . TYR B 1 20 ? -4.082 11.523 6.586 1 88.56 20 TYR B CA 1
ATOM 1661 C C . TYR B 1 20 ? -4.125 12.859 7.32 1 88.56 20 TYR B C 1
ATOM 1663 O O . TYR B 1 20 ? -5.168 13.25 7.852 1 88.56 20 TYR B O 1
ATOM 1671 N N . SER B 1 21 ? -3.061 13.648 7.383 1 90.12 21 SER B N 1
ATOM 1672 C CA . SER B 1 21 ? -2.965 14.875 8.164 1 90.12 21 SER B CA 1
ATOM 1673 C C . SER B 1 21 ? -3.395 16.078 7.344 1 90.12 21 SER B C 1
ATOM 1675 O O . SER B 1 21 ? -3.211 17.234 7.773 1 90.12 21 SER B O 1
ATOM 1677 N N . SER B 1 22 ? -3.979 15.781 6.203 1 91.69 22 SER B N 1
ATOM 1678 C CA . SER B 1 22 ? -4.5 16.891 5.41 1 91.69 22 SER B CA 1
ATOM 1679 C C . SER B 1 22 ? -5.547 17.672 6.188 1 91.69 22 SER B C 1
ATOM 1681 O O . SER B 1 22 ? -6.074 17.203 7.191 1 91.69 22 SER B O 1
ATOM 1683 N N . THR B 1 23 ? -5.883 18.875 5.68 1 92.5 23 THR B N 1
ATOM 1684 C CA . THR B 1 23 ? -6.688 19.812 6.465 1 92.5 23 THR B CA 1
ATOM 1685 C C . THR B 1 23 ? -8.133 19.812 5.984 1 92.5 23 THR B C 1
ATOM 1687 O O . THR B 1 23 ? -8.414 19.422 4.848 1 92.5 23 THR B O 1
ATOM 1690 N N . LEU B 1 24 ? -8.977 20.25 6.871 1 96 24 LEU B N 1
ATOM 1691 C CA . LEU B 1 24 ? -10.375 20.422 6.504 1 96 24 LEU B CA 1
ATOM 1692 C C . LEU B 1 24 ? -10.516 21.453 5.391 1 96 24 LEU B C 1
ATOM 1694 O O . LEU B 1 24 ? -11.406 21.359 4.547 1 96 24 LEU B O 1
ATOM 1698 N N . GLU B 1 25 ? -9.625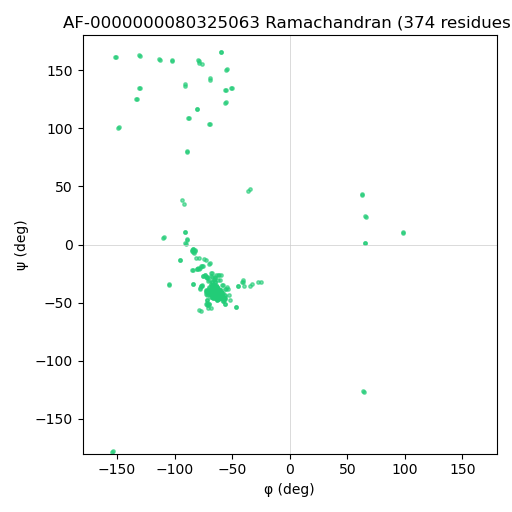 22.391 5.375 1 95.31 25 GLU B N 1
ATOM 1699 C CA . GLU B 1 25 ? -9.625 23.406 4.32 1 95.31 25 GLU B CA 1
ATOM 1700 C C . GLU B 1 25 ? -9.43 22.766 2.947 1 95.31 25 GLU B C 1
ATOM 1702 O O . GLU B 1 25 ? -10.117 23.125 1.989 1 95.31 25 GLU B O 1
ATOM 1707 N N . LYS B 1 26 ? -8.531 21.875 2.842 1 95.69 26 LYS B N 1
ATOM 1708 C CA . LYS B 1 26 ? -8.281 21.172 1.589 1 95.69 26 LYS B CA 1
ATOM 1709 C C . LYS B 1 26 ? -9.5 20.359 1.164 1 95.69 26 LYS B C 1
ATOM 1711 O O . LYS B 1 26 ? -9.828 20.297 -0.022 1 95.69 26 LYS B O 1
ATOM 1716 N N . VAL B 1 27 ? -10.156 19.688 2.107 1 97.44 27 VAL B N 1
ATOM 1717 C CA . VAL B 1 27 ? -11.359 18.906 1.827 1 97.44 27 VAL B CA 1
ATOM 1718 C C . VAL B 1 27 ? -12.453 19.828 1.29 1 97.44 27 VAL B C 1
ATOM 1720 O O . VAL B 1 27 ? -13.109 19.516 0.297 1 97.44 27 VAL B O 1
ATOM 1723 N N . ALA B 1 28 ? -12.625 21.016 1.985 1 97.38 28 ALA B N 1
ATOM 1724 C CA . ALA B 1 28 ? -13.633 21.969 1.551 1 97.38 28 ALA B CA 1
ATOM 1725 C C . ALA B 1 28 ? -13.375 22.438 0.122 1 97.38 28 ALA B C 1
ATOM 1727 O O . ALA B 1 28 ? -14.273 22.406 -0.72 1 97.38 28 ALA B O 1
ATOM 1728 N N . GLU B 1 29 ? -12.172 22.766 -0.135 1 97.19 29 GLU B N 1
ATOM 1729 C CA . GLU B 1 29 ? -11.773 23.25 -1.453 1 97.19 29 GLU B CA 1
ATOM 1730 C C . GLU B 1 29 ? -12.047 22.219 -2.533 1 97.19 29 GLU B C 1
ATOM 1732 O O . GLU B 1 29 ? -12.656 22.516 -3.559 1 97.19 29 GLU B O 1
ATOM 1737 N N . ARG B 1 30 ? -11.719 21.016 -2.289 1 96.12 30 ARG B N 1
ATOM 1738 C CA . ARG B 1 30 ? -11.844 19.953 -3.285 1 96.12 30 ARG B CA 1
ATOM 1739 C C . ARG B 1 30 ? -13.297 19.531 -3.445 1 96.12 30 ARG B C 1
ATOM 1741 O O . ARG B 1 30 ? -13.688 19 -4.488 1 96.12 30 ARG B O 1
ATOM 1748 N N . SER B 1 31 ? -14.008 19.719 -2.408 1 96.69 31 SER B N 1
ATOM 1749 C CA . SER B 1 31 ? -15.438 19.406 -2.473 1 96.69 31 SER B CA 1
ATOM 1750 C C . SER B 1 31 ? -16.219 20.578 -3.061 1 96.69 31 SER B C 1
ATOM 1752 O O . SER B 1 31 ? -17.453 20.516 -3.168 1 96.69 31 SER B O 1
ATOM 1754 N N . GLU B 1 32 ? -15.477 21.625 -3.307 1 96.75 32 GLU B N 1
ATOM 1755 C CA . GLU B 1 32 ? -16.078 22.812 -3.904 1 96.75 32 GLU B CA 1
ATOM 1756 C C . GLU B 1 32 ? -17.141 23.406 -2.986 1 96.75 32 GLU B C 1
ATOM 1758 O O . GLU B 1 32 ? -18.234 23.75 -3.432 1 96.75 32 GLU B O 1
ATOM 1763 N N . VAL B 1 33 ? -16.859 23.469 -1.756 1 97 33 VAL B N 1
ATOM 1764 C CA . VAL B 1 33 ? -17.703 24.156 -0.774 1 97 33 VAL B CA 1
ATOM 1765 C C . VAL B 1 33 ? -16.844 25.109 0.065 1 97 33 VAL B C 1
ATOM 1767 O O . VAL B 1 33 ? -15.609 25.016 0.06 1 97 33 VAL B O 1
ATOM 1770 N N . THR B 1 34 ? -17.5 26.031 0.719 1 95.44 34 THR B N 1
ATOM 1771 C CA . THR B 1 34 ? -16.781 26.906 1.636 1 95.44 34 THR B CA 1
ATOM 1772 C C . THR B 1 34 ? -16.516 26.203 2.963 1 95.44 34 THR B C 1
ATOM 1774 O O . THR B 1 34 ? -17.188 25.219 3.299 1 95.44 34 THR B O 1
ATOM 1777 N N . ARG B 1 35 ? -15.555 26.688 3.643 1 94.62 35 ARG B N 1
ATOM 1778 C CA . ARG B 1 35 ? -15.273 26.188 4.984 1 94.62 35 ARG B CA 1
ATOM 1779 C C . ARG B 1 35 ? -16.516 26.281 5.871 1 94.62 35 ARG B C 1
ATOM 1781 O O . ARG B 1 35 ? -16.781 25.391 6.676 1 94.62 35 ARG B O 1
ATOM 1788 N N . ARG B 1 36 ? -17.25 27.344 5.699 1 95.12 36 ARG B N 1
ATOM 1789 C CA . ARG B 1 36 ? -18.469 27.562 6.477 1 95.12 36 ARG B CA 1
ATOM 1790 C C . ARG B 1 36 ? -19.484 26.469 6.199 1 95.12 36 ARG B C 1
ATOM 1792 O O . ARG B 1 36 ? -20.094 25.922 7.129 1 95.12 36 ARG B O 1
ATOM 1799 N N . THR B 1 37 ? -19.625 26.203 5.02 1 96.06 37 THR B N 1
ATOM 1800 C CA . THR B 1 37 ? -20.547 25.141 4.625 1 96.06 37 THR B CA 1
ATOM 1801 C C . THR B 1 37 ? -20.125 23.797 5.203 1 96.06 37 THR B C 1
ATOM 1803 O O . THR B 1 37 ? -20.953 23.031 5.691 1 96.06 37 THR B O 1
ATOM 1806 N N . LEU B 1 38 ? -18.797 23.422 5.086 1 97.56 38 LEU B N 1
ATOM 1807 C CA . LEU B 1 38 ? -18.281 22.172 5.652 1 97.56 38 LEU B CA 1
ATOM 1808 C C . LEU B 1 38 ? -18.625 22.078 7.137 1 97.56 38 LEU B C 1
ATOM 1810 O O . LEU B 1 38 ? -19.047 21.016 7.613 1 97.56 38 LEU B O 1
ATOM 1814 N N . HIS B 1 39 ? -18.547 23.219 7.824 1 96.56 39 HIS B N 1
ATOM 1815 C CA . HIS B 1 39 ? -18.75 23.234 9.266 1 96.56 39 HIS B CA 1
ATOM 1816 C C . HIS B 1 39 ? -20.234 23.125 9.617 1 96.56 39 HIS B C 1
ATOM 1818 O O . HIS B 1 39 ? -20.594 22.812 10.758 1 96.56 39 HIS B O 1
ATOM 1824 N N . ARG B 1 40 ? -21.078 23.422 8.641 1 96.62 40 ARG B N 1
ATOM 1825 C CA . ARG B 1 40 ? -22.5 23.188 8.828 1 96.62 40 ARG B CA 1
ATOM 1826 C C . ARG B 1 40 ? -22.781 21.703 9 1 96.62 40 ARG B C 1
ATOM 1828 O O . ARG B 1 40 ? -23.703 21.312 9.719 1 96.62 40 ARG B O 1
ATOM 1835 N N . TYR B 1 41 ? -21.922 20.891 8.453 1 96.75 41 TYR B N 1
ATOM 1836 C CA . TYR B 1 41 ? -22.156 19.453 8.469 1 96.75 41 TYR B CA 1
ATOM 1837 C C . TYR B 1 41 ? -21.266 18.75 9.484 1 96.75 41 TYR B C 1
ATOM 1839 O O . TYR B 1 41 ? -21.641 17.75 10.078 1 96.75 41 TYR B O 1
ATOM 1847 N N . PHE B 1 42 ? -20.062 19.312 9.609 1 97.81 42 PHE B N 1
ATOM 1848 C CA . PHE B 1 42 ? -19.078 18.672 10.477 1 97.81 42 PHE B CA 1
ATOM 1849 C C . PHE B 1 42 ? -18.406 19.703 11.383 1 97.81 42 PHE B C 1
ATOM 1851 O O . PHE B 1 42 ? -17.766 20.641 10.898 1 97.81 42 PHE B O 1
ATOM 1858 N N . THR B 1 43 ? -18.484 19.422 12.688 1 96.19 43 THR B N 1
ATOM 1859 C CA . THR B 1 43 ? -18.016 20.391 13.672 1 96.19 43 THR B CA 1
ATOM 1860 C C . THR B 1 43 ? -16.484 20.469 13.648 1 96.19 43 THR B C 1
ATOM 1862 O O . THR B 1 43 ? -15.922 21.547 13.852 1 96.19 43 THR B O 1
ATOM 1865 N N . ASP B 1 44 ? -15.867 19.281 13.492 1 96 44 ASP B N 1
ATOM 1866 C CA . ASP B 1 44 ? -14.406 19.219 13.461 1 96 44 ASP B CA 1
ATOM 1867 C C . ASP B 1 44 ? -13.922 18 12.68 1 96 44 ASP B C 1
ATOM 1869 O O . ASP B 1 44 ? -14.727 17.281 12.094 1 96 44 ASP B O 1
ATOM 1873 N N . ARG B 1 45 ? -12.641 17.828 12.617 1 94.69 45 ARG B N 1
ATOM 1874 C CA . ARG B 1 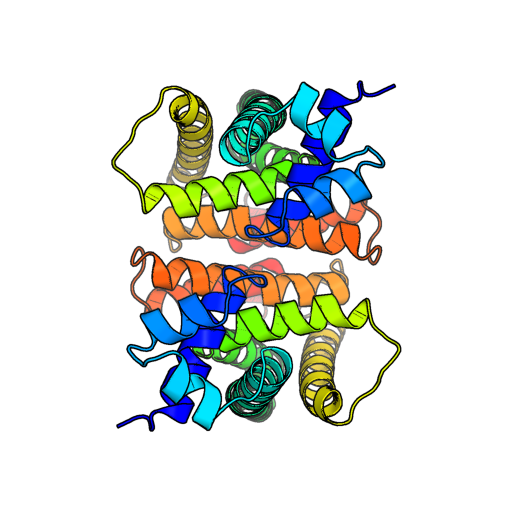45 ? -12.016 16.734 11.867 1 94.69 45 ARG B CA 1
ATOM 1875 C C . ARG B 1 45 ? -12.469 15.375 12.383 1 94.69 45 ARG B C 1
ATOM 1877 O O . ARG B 1 45 ? -12.711 14.461 11.602 1 94.69 45 ARG B O 1
ATOM 1884 N N . SER B 1 46 ? -12.555 15.273 13.688 1 93.81 46 SER B N 1
ATOM 1885 C CA . SER B 1 46 ? -12.961 14.008 14.289 1 93.81 46 SER B CA 1
ATOM 1886 C C . SER B 1 46 ? -14.367 13.617 13.852 1 93.81 46 SER B C 1
ATOM 1888 O O . SER B 1 46 ? -14.625 12.445 13.562 1 93.81 46 SER B O 1
ATOM 1890 N N . ASP B 1 47 ? -15.148 14.602 13.805 1 96 47 ASP B N 1
ATOM 1891 C CA . ASP B 1 47 ? -16.516 14.391 13.352 1 96 47 ASP B CA 1
ATOM 1892 C C . ASP B 1 47 ? -16.562 13.914 11.906 1 96 47 ASP B C 1
ATOM 1894 O O . ASP B 1 47 ? -17.266 12.961 11.578 1 96 47 ASP B O 1
ATOM 1898 N N . LEU B 1 48 ? -15.844 14.531 11.078 1 96.81 48 LEU B N 1
ATOM 1899 C CA . LEU B 1 48 ? -15.773 14.148 9.672 1 96.81 48 LEU B CA 1
ATOM 1900 C C . LEU B 1 48 ? -15.164 12.766 9.508 1 96.81 48 LEU B C 1
ATOM 1902 O O . LEU B 1 48 ? -15.656 11.953 8.727 1 96.81 48 LEU B O 1
ATOM 1906 N N . LEU B 1 49 ? -14.117 12.453 10.242 1 94.25 49 LEU B N 1
ATOM 1907 C CA . LEU B 1 49 ? -13.461 11.148 10.188 1 94.25 49 LEU B CA 1
ATOM 1908 C C . LEU B 1 49 ? -14.422 10.039 10.602 1 94.25 49 LEU B C 1
ATOM 1910 O O . LEU B 1 49 ? -14.422 8.961 10 1 94.25 49 LEU B O 1
ATOM 1914 N N . LYS B 1 50 ? -15.195 10.312 11.586 1 92.69 50 LYS B N 1
ATOM 1915 C CA . LYS B 1 50 ? -16.188 9.336 12.016 1 92.69 50 LYS B CA 1
ATOM 1916 C C . LYS B 1 50 ? -17.203 9.062 10.914 1 92.69 50 LYS B C 1
ATOM 1918 O O . LYS B 1 50 ? -17.594 7.91 10.688 1 92.69 50 LYS B O 1
ATOM 1923 N N . ALA B 1 51 ? -17.641 10.109 10.312 1 94.62 51 ALA B N 1
ATOM 1924 C CA . ALA B 1 51 ? -18.578 9.953 9.195 1 94.62 51 ALA B CA 1
ATOM 1925 C C . ALA B 1 51 ? -17.953 9.156 8.062 1 94.62 51 ALA B C 1
ATOM 1927 O O . ALA B 1 51 ? -18.609 8.328 7.434 1 94.62 51 ALA B O 1
ATOM 1928 N N . CYS B 1 52 ? -16.672 9.414 7.727 1 94.81 52 CYS B N 1
ATOM 1929 C CA . CYS B 1 52 ? -15.945 8.648 6.723 1 94.81 52 CYS B CA 1
ATOM 1930 C C . CYS B 1 52 ? -15.898 7.172 7.094 1 94.81 52 CYS B C 1
ATOM 1932 O O . CYS B 1 52 ? -16.156 6.309 6.254 1 94.81 52 CYS B O 1
ATOM 1934 N N . GLN B 1 53 ? -15.547 6.93 8.305 1 90.31 53 GLN B N 1
ATOM 1935 C CA . GLN B 1 53 ? -15.461 5.555 8.781 1 90.31 53 GLN B CA 1
ATOM 1936 C C . GLN B 1 53 ? -16.797 4.824 8.617 1 90.31 53 GLN B C 1
ATOM 1938 O O . GLN B 1 53 ? -16.828 3.682 8.164 1 90.31 53 GLN B O 1
ATOM 1943 N N . LEU B 1 54 ? -17.844 5.508 9 1 90.44 54 LEU B N 1
ATOM 1944 C CA . LEU B 1 54 ? -19.172 4.918 8.898 1 90.44 54 LEU B CA 1
ATOM 1945 C C . LEU B 1 54 ? -19.531 4.645 7.441 1 90.44 54 LEU B C 1
ATOM 1947 O O . LEU B 1 54 ? -20.078 3.586 7.121 1 90.44 54 LEU B O 1
ATOM 1951 N N . GLU B 1 55 ? -19.266 5.594 6.617 1 91.88 55 GLU B N 1
ATOM 1952 C CA . GLU B 1 55 ? -19.5 5.441 5.188 1 91.88 55 GLU B CA 1
ATOM 1953 C C . GLU B 1 55 ? -18.75 4.242 4.621 1 91.88 55 GLU B C 1
ATOM 1955 O O . GLU B 1 55 ? -19.312 3.441 3.873 1 91.88 55 GLU B O 1
ATOM 1960 N N . MET B 1 56 ? -17.484 4.129 4.945 1 90.94 56 MET B N 1
ATOM 1961 C CA . MET B 1 56 ? -16.641 3.053 4.438 1 90.94 56 MET B CA 1
ATOM 1962 C C . MET B 1 56 ? -17.094 1.701 4.973 1 90.94 56 MET B C 1
ATOM 1964 O O . MET B 1 56 ? -17.141 0.717 4.234 1 90.94 56 MET B O 1
ATOM 1968 N N . GLN B 1 57 ? -17.422 1.707 6.246 1 87.31 57 GLN B N 1
ATOM 1969 C CA . GLN B 1 57 ? -17.906 0.468 6.848 1 87.31 57 GLN B CA 1
ATOM 1970 C C . GLN B 1 57 ? -19.203 0.007 6.188 1 87.31 57 GLN B C 1
ATOM 1972 O O . GLN B 1 57 ? -19.359 -1.172 5.863 1 87.31 57 GLN B O 1
ATOM 1977 N N . GLU B 1 58 ? -20.062 0.917 6.02 1 88.06 58 GLU B N 1
ATOM 1978 C CA . GLU B 1 58 ? -21.375 0.57 5.465 1 88.06 58 GLU B CA 1
ATOM 1979 C C . GLU B 1 58 ? -21.25 0.168 3.996 1 88.06 58 GLU B C 1
ATOM 1981 O O . GLU B 1 58 ? -21.844 -0.826 3.572 1 88.06 58 GLU B O 1
ATOM 1986 N N . ASN B 1 59 ? -20.531 0.875 3.232 1 89.31 59 ASN B N 1
ATOM 1987 C CA . ASN B 1 59 ? -20.422 0.596 1.805 1 89.31 59 ASN B CA 1
ATOM 1988 C C . ASN B 1 59 ? -19.5 -0.586 1.53 1 89.31 59 ASN B C 1
ATOM 1990 O O . ASN B 1 59 ? -19.938 -1.617 1.019 1 89.31 59 ASN B O 1
ATOM 1994 N N . CYS B 1 60 ? -18.297 -0.5 1.984 1 88.25 60 CYS B N 1
ATOM 1995 C CA . CYS B 1 60 ? -17.328 -1.565 1.741 1 88.25 60 CYS B CA 1
ATOM 1996 C C . CYS B 1 60 ? -17.656 -2.799 2.574 1 88.25 60 CYS B C 1
ATOM 1998 O O . CYS B 1 60 ? -17.578 -3.926 2.08 1 88.25 60 CYS B O 1
ATOM 2000 N N . GLY B 1 61 ? -18.016 -2.557 3.881 1 86.38 61 GLY B N 1
ATOM 2001 C CA . GLY B 1 61 ? -18.391 -3.674 4.73 1 86.38 61 GLY B CA 1
ATOM 2002 C C . GLY B 1 61 ? -19.531 -4.504 4.164 1 86.38 61 GLY B C 1
ATOM 2003 O O . GLY B 1 61 ? -19.453 -5.734 4.121 1 86.38 61 GLY B O 1
ATOM 2004 N N . THR B 1 62 ? -20.484 -3.826 3.693 1 89.38 62 THR B N 1
ATOM 2005 C CA . THR B 1 62 ? -21.656 -4.508 3.133 1 89.38 62 THR B CA 1
ATOM 2006 C C . THR B 1 62 ? -21.281 -5.246 1.849 1 89.38 62 THR B C 1
ATOM 2008 O O . THR B 1 62 ? -21.734 -6.367 1.616 1 89.38 62 THR B O 1
ATOM 2011 N N . SER B 1 63 ? -20.484 -4.586 1.03 1 92.88 63 SER B N 1
ATOM 2012 C CA . SER B 1 63 ? -20.078 -5.195 -0.229 1 92.88 63 SER B CA 1
ATOM 2013 C C . SER B 1 63 ? -19.25 -6.457 0.011 1 92.88 63 SER B C 1
ATOM 2015 O O . SER B 1 63 ? -19.453 -7.469 -0.667 1 92.88 63 SER B O 1
ATOM 2017 N N . ILE B 1 64 ? -18.359 -6.426 0.946 1 92.31 64 ILE B N 1
ATOM 2018 C CA . ILE B 1 64 ? -17.516 -7.578 1.256 1 92.31 64 ILE B CA 1
ATOM 2019 C C . ILE B 1 64 ? -18.375 -8.688 1.878 1 92.31 64 ILE B C 1
ATOM 2021 O O . ILE B 1 64 ? -18.188 -9.867 1.567 1 92.31 64 ILE B O 1
ATOM 2025 N N . ALA B 1 65 ? -19.312 -8.266 2.764 1 91.56 65 ALA B N 1
ATOM 2026 C CA . ALA B 1 65 ? -20.219 -9.25 3.35 1 91.56 65 ALA B CA 1
ATOM 2027 C C . ALA B 1 65 ? -21.031 -9.961 2.268 1 91.56 65 ALA B C 1
ATOM 2029 O O . ALA B 1 65 ? -21.188 -11.18 2.307 1 91.56 65 ALA B O 1
ATOM 2030 N N . LYS B 1 66 ? -21.5 -9.188 1.383 1 94.19 66 LYS B N 1
ATOM 2031 C CA . LYS B 1 66 ? -22.234 -9.75 0.264 1 94.19 66 LYS B CA 1
ATOM 2032 C C . LYS B 1 66 ? -21.375 -10.711 -0.545 1 94.19 66 LYS B C 1
ATOM 2034 O O . LYS B 1 66 ? -21.844 -11.758 -0.993 1 94.19 66 LYS B O 1
ATOM 2039 N N . ALA B 1 67 ? -20.141 -10.32 -0.79 1 94.56 67 ALA B N 1
ATOM 2040 C CA . ALA B 1 67 ? -19.203 -11.164 -1.52 1 94.56 67 ALA B CA 1
ATOM 2041 C C . ALA B 1 67 ? -19 -12.5 -0.808 1 94.56 67 ALA B C 1
ATOM 2043 O O . ALA B 1 67 ? -19 -13.555 -1.443 1 94.56 67 ALA B O 1
ATOM 2044 N N . ILE B 1 68 ? -18.844 -12.5 0.489 1 93.25 68 ILE B N 1
ATOM 2045 C CA . ILE B 1 68 ? -18.641 -13.695 1.301 1 93.25 68 ILE B CA 1
ATOM 2046 C C . ILE B 1 68 ? -19.875 -14.594 1.2 1 93.25 68 ILE B C 1
ATOM 2048 O O . ILE B 1 68 ? -19.75 -15.82 1.103 1 93.25 68 ILE B O 1
ATOM 2052 N N . ASN B 1 69 ? -21 -13.992 1.135 1 92.75 69 ASN B N 1
ATOM 2053 C CA . ASN B 1 69 ? -22.25 -14.742 1.141 1 92.75 69 ASN B CA 1
ATOM 2054 C C . ASN B 1 69 ? -22.688 -15.109 -0.274 1 92.75 69 ASN B C 1
ATOM 2056 O O . ASN B 1 69 ? -23.75 -15.711 -0.463 1 92.75 69 ASN B O 1
ATOM 2060 N N . SER B 1 70 ? -21.922 -14.734 -1.229 1 91.75 70 SER B N 1
ATOM 2061 C CA . SER B 1 70 ? -22.312 -14.914 -2.621 1 91.75 70 SER B CA 1
ATOM 2062 C C . SER B 1 70 ? -22.172 -16.375 -3.053 1 91.75 70 SER B C 1
ATOM 2064 O O . SER B 1 70 ? -22.734 -16.781 -4.078 1 91.75 70 SER B O 1
ATOM 2066 N N . SER B 1 71 ? -21.422 -17.188 -2.359 1 92.5 71 SER B N 1
ATOM 2067 C CA . SER B 1 71 ? -21.172 -18.578 -2.695 1 92.5 71 SER B CA 1
ATOM 2068 C C . SER B 1 71 ? -20.891 -19.422 -1.445 1 92.5 71 SER B C 1
ATOM 2070 O O . SER B 1 71 ? -20.625 -18.859 -0.377 1 92.5 71 SER B O 1
ATOM 2072 N N . GLU B 1 72 ? -21.047 -20.688 -1.629 1 92.38 72 GLU B N 1
ATOM 2073 C CA . GLU B 1 72 ? -20.656 -21.609 -0.558 1 92.38 72 GLU B CA 1
ATOM 2074 C C . GLU B 1 72 ? -19.25 -22.141 -0.781 1 92.38 72 GLU B C 1
ATOM 2076 O O . GLU B 1 72 ? -18.656 -22.766 0.112 1 92.38 72 GLU B O 1
ATOM 2081 N N . ASP B 1 73 ? -18.703 -21.938 -1.971 1 94.88 73 ASP B N 1
ATOM 2082 C CA . ASP B 1 73 ? -17.344 -22.359 -2.295 1 94.88 73 ASP B CA 1
ATOM 2083 C C . ASP B 1 73 ? -16.312 -21.344 -1.765 1 94.88 73 ASP B C 1
ATOM 2085 O O . ASP B 1 73 ? -16.297 -20.188 -2.199 1 94.88 73 ASP B O 1
ATOM 2089 N N . PRO B 1 74 ? -15.484 -21.766 -0.863 1 94.94 74 PRO B N 1
ATOM 2090 C CA . PRO B 1 74 ? -14.539 -20.844 -0.244 1 94.94 74 PRO B CA 1
ATOM 2091 C C . PRO B 1 74 ? -13.633 -20.156 -1.265 1 94.94 74 PRO B C 1
ATOM 2093 O O . PRO B 1 74 ? -13.258 -18.984 -1.076 1 94.94 74 PRO B O 1
ATOM 2096 N N . LEU B 1 75 ? -13.297 -20.859 -2.258 1 94.56 75 LEU B N 1
ATOM 2097 C CA . LEU B 1 75 ? -12.445 -20.266 -3.283 1 94.56 75 LEU B CA 1
ATOM 2098 C C . LEU B 1 75 ? -13.172 -19.141 -4.012 1 94.56 75 LEU B C 1
ATOM 2100 O O . LEU B 1 75 ? -12.602 -18.078 -4.246 1 94.56 75 LEU B O 1
ATOM 2104 N N . MET B 1 76 ? -14.383 -19.406 -4.355 1 95.44 76 MET B N 1
ATOM 2105 C CA . MET B 1 76 ? -15.203 -18.375 -5 1 95.44 76 MET B CA 1
ATOM 2106 C C . MET B 1 76 ? -15.453 -17.203 -4.059 1 95.44 76 MET B C 1
ATOM 2108 O O . MET B 1 76 ? -15.453 -16.047 -4.48 1 95.44 76 MET B O 1
ATOM 2112 N N . GLN B 1 77 ? -15.648 -17.5 -2.783 1 96.06 77 GLN B N 1
ATOM 2113 C CA . GLN B 1 77 ? -15.812 -16.453 -1.78 1 96.06 77 GLN B CA 1
ATOM 2114 C C . GLN B 1 77 ? -14.594 -15.539 -1.736 1 96.06 77 GLN B C 1
ATOM 2116 O O . GLN B 1 77 ? -14.734 -14.312 -1.746 1 96.06 77 GLN B O 1
ATOM 2121 N N . LEU B 1 78 ? -13.461 -16.125 -1.744 1 95.94 78 LEU B N 1
ATOM 2122 C CA . LEU B 1 78 ? -12.211 -15.367 -1.652 1 95.94 78 LEU B CA 1
ATOM 2123 C C . LEU B 1 78 ? -12.023 -14.484 -2.879 1 95.94 78 LEU B C 1
ATOM 2125 O O . LEU B 1 78 ? -11.625 -13.32 -2.754 1 95.94 78 LEU B O 1
ATOM 2129 N N . GLU B 1 79 ? -12.297 -15.047 -4.008 1 96.62 79 GLU B N 1
ATOM 2130 C CA . GLU B 1 79 ? -12.219 -14.281 -5.246 1 96.62 79 GLU B CA 1
ATOM 2131 C C . GLU B 1 79 ? -13.172 -13.086 -5.219 1 96.62 79 GLU B C 1
ATOM 2133 O O . GLU B 1 79 ? -12.789 -11.977 -5.586 1 96.62 79 GLU B O 1
ATOM 2138 N N . GLN B 1 80 ? -14.383 -13.305 -4.77 1 96.44 80 GLN B N 1
ATOM 2139 C CA . GLN B 1 80 ? -15.375 -12.242 -4.711 1 96.44 80 GLN B CA 1
ATOM 2140 C C . GLN B 1 80 ? -15.008 -11.188 -3.668 1 96.44 80 GLN B C 1
ATOM 2142 O O . GLN B 1 80 ? -15.289 -10 -3.848 1 96.44 80 GLN B O 1
ATOM 2147 N N . VAL B 1 81 ? -14.414 -11.633 -2.609 1 95.88 81 VAL B N 1
ATOM 2148 C CA . VAL B 1 81 ? -13.93 -10.688 -1.605 1 95.88 81 VAL B CA 1
ATOM 2149 C C . VAL B 1 81 ? -12.867 -9.781 -2.225 1 95.88 81 VAL B C 1
ATOM 2151 O O . VAL B 1 81 ? -12.898 -8.562 -2.027 1 95.88 81 VAL B O 1
ATOM 2154 N N . LEU B 1 82 ? -11.922 -10.383 -2.969 1 96.62 82 LEU B N 1
ATOM 2155 C CA . LEU B 1 82 ? -10.898 -9.609 -3.66 1 96.62 82 LEU B CA 1
ATOM 2156 C C . LEU B 1 82 ? -11.531 -8.578 -4.586 1 96.62 82 LEU B C 1
ATOM 2158 O O . LEU B 1 82 ? -11.172 -7.398 -4.547 1 96.62 82 LEU B O 1
ATOM 2162 N N . TYR B 1 83 ? -12.531 -8.984 -5.367 1 95.69 83 TYR B N 1
ATOM 2163 C CA . TYR B 1 83 ? -13.188 -8.102 -6.32 1 95.69 83 TYR B CA 1
ATOM 2164 C C . TYR B 1 83 ? -13.961 -7 -5.598 1 95.69 83 TYR B C 1
ATOM 2166 O O . TYR B 1 83 ? -13.93 -5.84 -6.016 1 95.69 83 TYR B O 1
ATOM 2174 N N . ALA B 1 84 ? -14.633 -7.371 -4.551 1 94.94 84 ALA B N 1
ATOM 2175 C CA . ALA B 1 84 ? -15.375 -6.387 -3.766 1 94.94 84 ALA B CA 1
ATOM 2176 C C . ALA B 1 84 ? -14.438 -5.34 -3.176 1 94.94 84 ALA B C 1
ATOM 2178 O O . ALA B 1 84 ? -14.758 -4.148 -3.154 1 94.94 84 ALA B O 1
ATOM 2179 N N . GLY B 1 85 ? -13.297 -5.801 -2.654 1 94.5 85 GLY B N 1
ATOM 2180 C CA . GLY B 1 85 ? -12.297 -4.867 -2.16 1 94.5 85 GLY B CA 1
ATOM 2181 C C . GLY B 1 85 ? -11.812 -3.895 -3.221 1 94.5 85 GLY B C 1
ATOM 2182 O O . GLY B 1 85 ? -11.695 -2.695 -2.963 1 94.5 85 GLY B O 1
ATOM 2183 N N . ILE B 1 86 ? -11.555 -4.41 -4.395 1 94.25 86 ILE B N 1
ATOM 2184 C CA . ILE B 1 86 ? -11.102 -3.586 -5.508 1 94.25 86 ILE B CA 1
ATOM 2185 C C . ILE B 1 86 ? -12.195 -2.586 -5.883 1 94.25 86 ILE B C 1
ATOM 2187 O O . ILE B 1 86 ? -11.914 -1.4 -6.086 1 94.25 86 ILE B O 1
ATOM 2191 N N . ASP B 1 87 ? -13.414 -3.018 -5.887 1 93.44 87 ASP B N 1
ATOM 2192 C CA . ASP B 1 87 ? -14.539 -2.174 -6.281 1 93.44 87 ASP B CA 1
ATOM 2193 C C . ASP B 1 87 ? -14.766 -1.053 -5.27 1 93.44 87 ASP B C 1
ATOM 2195 O O . ASP B 1 87 ? -15.211 0.038 -5.633 1 93.44 87 ASP B O 1
ATOM 2199 N N . CYS B 1 88 ? -14.398 -1.296 -4.055 1 92.81 88 CYS B N 1
ATOM 2200 C CA . CYS B 1 88 ? -14.555 -0.283 -3.014 1 92.81 88 CYS B CA 1
ATOM 2201 C C . CYS B 1 88 ? -13.531 0.832 -3.184 1 92.81 88 CYS B C 1
ATOM 2203 O O . CYS B 1 88 ? -13.727 1.94 -2.684 1 92.81 88 CYS B O 1
ATOM 2205 N N . GLY B 1 89 ? -12.391 0.516 -3.814 1 91.19 89 GLY B N 1
ATOM 2206 C CA . GLY B 1 89 ? -11.422 1.542 -4.168 1 91.19 89 GLY B CA 1
ATOM 2207 C C . GLY B 1 89 ? -10.82 2.238 -2.957 1 91.19 89 GLY B C 1
ATOM 2208 O O . GLY B 1 89 ? -10.352 1.583 -2.025 1 91.19 89 GLY B O 1
ATOM 2209 N N . SER B 1 90 ? -10.914 3.525 -2.965 1 88.12 90 SER B N 1
ATOM 2210 C CA . SER B 1 90 ? -10.312 4.328 -1.907 1 88.12 90 SER B CA 1
ATOM 2211 C C . SER B 1 90 ? -10.992 4.078 -0.566 1 88.12 90 SER B C 1
ATOM 2213 O O . SER B 1 90 ? -10.359 4.176 0.486 1 88.12 90 SER B O 1
ATOM 2215 N N . LYS B 1 91 ? -12.234 3.754 -0.622 1 90.88 91 LYS B N 1
ATOM 2216 C CA . LYS B 1 91 ? -12.953 3.459 0.615 1 90.88 91 LYS B CA 1
ATOM 2217 C C . LYS B 1 91 ? -12.344 2.262 1.336 1 90.88 91 LYS B C 1
ATOM 2219 O O . LYS B 1 91 ? -12.133 2.303 2.551 1 90.88 91 LYS B O 1
ATOM 2224 N N . TYR B 1 92 ? -11.961 1.329 0.608 1 89.62 92 TYR B N 1
ATOM 2225 C CA . TYR B 1 92 ? -11.328 0.147 1.178 1 89.62 92 TYR B CA 1
ATOM 2226 C C . TYR B 1 92 ? -9.938 0.477 1.708 1 89.62 92 TYR B C 1
ATOM 2228 O O . TYR B 1 92 ? -9.602 0.139 2.846 1 89.62 92 TYR B O 1
ATOM 2236 N N . SER B 1 93 ? -9.188 1.092 0.843 1 88.88 93 SER B N 1
ATOM 2237 C CA . SER B 1 93 ? -7.801 1.389 1.179 1 88.88 93 SER B CA 1
ATOM 2238 C C . SER B 1 93 ? -7.707 2.242 2.439 1 88.88 93 SER B C 1
ATOM 2240 O O . SER B 1 93 ? -6.875 1.981 3.311 1 88.88 93 SER B O 1
ATOM 2242 N N . PHE B 1 94 ? -8.57 3.223 2.562 1 90.31 94 PHE B N 1
ATOM 2243 C CA . PHE B 1 94 ? -8.547 4.117 3.713 1 90.31 94 PHE B CA 1
ATOM 2244 C C . PHE B 1 94 ? -9.016 3.396 4.969 1 90.31 94 PHE B C 1
ATOM 2246 O O . PHE B 1 94 ? -8.445 3.578 6.047 1 90.31 94 PHE B O 1
ATOM 2253 N N . LEU B 1 95 ? -10.023 2.615 4.781 1 85.94 95 LEU B N 1
ATOM 2254 C CA . LEU B 1 95 ? -10.539 1.854 5.914 1 85.94 95 LEU B CA 1
ATOM 2255 C C . LEU B 1 95 ? -9.461 0.941 6.488 1 85.94 95 LEU B C 1
ATOM 2257 O O . LEU B 1 95 ? -9.289 0.871 7.707 1 85.94 95 LEU B O 1
ATOM 2261 N N . GLN B 1 96 ? -8.734 0.312 5.637 1 83.94 96 GLN B N 1
ATOM 2262 C CA . GLN B 1 96 ? -7.664 -0.583 6.062 1 83.94 96 GLN B CA 1
ATOM 2263 C C . GLN B 1 96 ? -6.582 0.179 6.82 1 83.94 96 GLN B C 1
ATOM 2265 O O . GLN B 1 96 ? -6.078 -0.297 7.84 1 83.94 96 GLN B O 1
ATOM 2270 N N . LYS B 1 97 ? -6.273 1.3 6.328 1 82.94 97 LYS B N 1
ATOM 2271 C CA . LYS B 1 97 ? -5.262 2.131 6.973 1 82.94 97 LYS B CA 1
ATOM 2272 C C . LYS B 1 97 ? -5.711 2.557 8.367 1 82.94 97 LYS B C 1
ATOM 2274 O O . LYS B 1 97 ? -4.914 2.57 9.305 1 82.94 97 LYS B O 1
ATOM 2279 N N . LEU B 1 98 ? -6.977 2.902 8.477 1 82.69 98 LEU B N 1
ATOM 2280 C CA . LEU B 1 98 ? -7.512 3.348 9.758 1 82.69 98 LEU B CA 1
ATOM 2281 C C . LEU B 1 98 ? -7.492 2.211 10.773 1 82.69 98 LEU B C 1
ATOM 2283 O O . LEU B 1 98 ? -7.227 2.438 11.961 1 82.69 98 LEU B O 1
ATOM 2287 N N . TYR B 1 99 ? -7.711 1.093 10.32 1 76.25 99 TYR B N 1
ATOM 2288 C CA . TYR B 1 99 ? -7.746 -0.055 11.219 1 76.25 99 TYR B CA 1
ATOM 2289 C C . TYR B 1 99 ? -6.336 -0.476 11.617 1 76.25 99 TYR B C 1
ATOM 2291 O O . TYR B 1 99 ? -6.113 -0.925 12.742 1 76.25 99 TYR B O 1
ATOM 2299 N N . GLN B 1 100 ? -5.48 -0.363 10.742 1 71.31 100 GLN B N 1
ATOM 2300 C CA . GLN B 1 100 ? -4.094 -0.686 11.062 1 71.31 100 GLN B CA 1
ATOM 2301 C C . GLN B 1 100 ? -3.516 0.312 12.062 1 71.31 100 GLN B C 1
ATOM 2303 O O . GLN B 1 100 ? -2.695 -0.052 12.906 1 71.31 100 GLN B O 1
ATOM 2308 N N . GLN B 1 101 ? -3.918 1.512 11.859 1 64.25 101 GLN B N 1
ATOM 2309 C CA . GLN B 1 101 ? -3.451 2.557 12.766 1 64.25 101 GLN B CA 1
ATOM 2310 C C . GLN B 1 101 ? -4.043 2.381 14.164 1 64.25 101 GLN B C 1
ATOM 2312 O O . GLN B 1 101 ? -3.383 2.674 15.164 1 64.25 101 GLN B O 1
ATOM 2317 N N . GLN B 1 102 ? -5.348 1.973 14.211 1 58 102 GLN B N 1
ATOM 2318 C CA . GLN B 1 102 ? -6.039 1.819 15.484 1 58 102 GLN B CA 1
ATOM 2319 C C . GLN B 1 102 ? -5.543 0.587 16.234 1 58 102 GLN B C 1
ATOM 2321 O O . GLN B 1 102 ? -5.598 0.542 17.469 1 58 102 GLN B O 1
ATOM 2326 N N . ASP B 1 103 ? -5.5 -0.593 15.602 1 53.59 103 ASP B N 1
ATOM 2327 C CA . ASP B 1 103 ? -4.98 -1.742 16.328 1 53.59 103 ASP B CA 1
ATOM 2328 C C . ASP B 1 103 ? -3.766 -1.353 17.172 1 53.59 103 ASP B C 1
ATOM 2330 O O . ASP B 1 103 ? -3.525 -1.935 18.234 1 53.59 103 ASP B O 1
ATOM 2334 N N . ASP B 1 104 ? -3.051 -0.441 16.703 1 44.97 104 ASP B N 1
ATOM 2335 C CA . ASP B 1 104 ? -2.076 0.092 17.641 1 44.97 104 ASP B CA 1
ATOM 2336 C C . ASP B 1 104 ? -2.77 0.792 18.812 1 44.97 104 ASP B C 1
ATOM 2338 O O . ASP B 1 104 ? -2.229 0.848 19.922 1 44.97 104 ASP B O 1
ATOM 2342 N N . LEU B 1 105 ? -3.996 1.335 18.547 1 38.62 105 LEU B N 1
ATOM 2343 C CA . LEU B 1 105 ? -4.785 1.89 19.641 1 38.62 105 LEU B CA 1
ATOM 2344 C C . LEU B 1 105 ? -5.723 0.837 20.219 1 38.62 105 LEU B C 1
ATOM 2346 O O . LEU B 1 105 ? -6.891 0.759 19.828 1 38.62 105 LEU B O 1
ATOM 2350 N N . SER B 1 106 ? -5.477 -0.327 20.312 1 39.25 106 SER B N 1
ATOM 2351 C CA . SER B 1 106 ? -6.242 -1.435 20.875 1 39.25 106 SER B CA 1
ATOM 2352 C C . SER B 1 106 ? -7.191 -0.952 21.969 1 39.25 106 SER B C 1
ATOM 2354 O O . SER B 1 106 ? -8 -1.725 22.484 1 39.25 106 SER B O 1
ATOM 2356 N N . GLN B 1 107 ? -6.914 0.036 22.734 1 38.78 107 GLN B N 1
ATOM 2357 C CA . GLN B 1 107 ? -7.715 0.161 23.938 1 38.78 107 GLN B CA 1
ATOM 2358 C C . GLN B 1 107 ? -9.156 0.54 23.609 1 38.78 107 GLN B C 1
ATOM 2360 O O . GLN B 1 107 ? -10.055 0.374 24.438 1 38.78 107 GLN B O 1
ATOM 2365 N N . LYS B 1 108 ? -9.539 1.621 22.859 1 43.19 108 LYS B N 1
ATOM 2366 C CA . LYS B 1 108 ? -10.914 2.09 22.984 1 43.19 108 LYS B CA 1
ATOM 2367 C C . LYS B 1 108 ? -11.828 1.387 21.984 1 43.19 108 LYS B C 1
ATOM 2369 O O . LYS B 1 108 ? -11.781 1.669 20.797 1 43.19 108 LYS B O 1
ATOM 2374 N N . LYS B 1 109 ? -12.344 0.131 22.141 1 44.97 109 LYS B N 1
ATOM 2375 C CA . LYS B 1 109 ? -13.414 -0.717 21.625 1 44.97 109 LYS B CA 1
ATOM 2376 C C . LYS B 1 109 ? -14.664 0.104 21.297 1 44.97 109 LYS B C 1
ATOM 2378 O O . LYS B 1 109 ? -15.602 0.137 22.094 1 44.97 109 LYS B O 1
ATOM 2383 N N . ASP B 1 110 ? -14.539 1.174 20.609 1 47.5 110 ASP B N 1
ATOM 2384 C CA . ASP B 1 110 ? -15.852 1.765 20.375 1 47.5 110 ASP B CA 1
ATOM 2385 C C . ASP B 1 110 ? -16.672 0.909 19.422 1 47.5 110 ASP B C 1
ATOM 2387 O O . ASP B 1 110 ? -16.125 0.196 18.578 1 47.5 110 ASP B O 1
ATOM 2391 N N . GLU B 1 111 ? -17.922 0.729 19.578 1 47.88 111 GLU B N 1
ATOM 2392 C CA . GLU B 1 111 ? -19.047 0.002 18.984 1 47.88 111 GLU B CA 1
ATOM 2393 C C . GLU B 1 111 ? -18.891 -0.128 17.469 1 47.88 111 GLU B C 1
ATOM 2395 O O . GLU B 1 111 ? -19.266 -1.145 16.875 1 47.88 111 GLU B O 1
ATOM 2400 N N . GLY B 1 112 ? -18.328 0.801 16.75 1 51.31 112 GLY B N 1
ATOM 2401 C CA . GLY B 1 112 ? -18.344 0.791 15.289 1 51.31 112 GLY B CA 1
ATOM 2402 C C . GLY B 1 112 ? -17.281 -0.116 14.695 1 51.31 112 GLY B C 1
ATOM 2403 O O . GLY B 1 112 ? -17.359 -0.468 13.516 1 51.31 112 GLY B O 1
ATOM 2404 N N . TYR B 1 113 ? -16.375 -0.58 15.453 1 57 113 TYR B N 1
ATOM 2405 C CA . TYR B 1 113 ? -15.227 -1.367 15.016 1 57 113 TYR B CA 1
ATOM 2406 C C . TYR B 1 113 ? -15.586 -2.844 14.906 1 57 113 TYR B C 1
ATOM 2408 O O . TYR B 1 113 ? -14.961 -3.59 14.148 1 57 113 TYR B O 1
ATOM 2416 N N . ASP B 1 114 ? -16.781 -3.143 15.312 1 63.16 114 ASP B N 1
ATOM 2417 C CA . ASP B 1 114 ? -17.172 -4.543 15.438 1 63.16 114 ASP B CA 1
ATOM 2418 C C . ASP B 1 114 ? -17.5 -5.148 14.078 1 63.16 114 ASP B C 1
ATOM 2420 O O . ASP B 1 114 ? -17.094 -6.273 13.781 1 63.16 114 ASP B O 1
ATOM 2424 N N . ALA B 1 115 ? -18.141 -4.32 13.219 1 62.66 115 ALA B N 1
ATOM 2425 C CA . ALA B 1 115 ? -18.578 -4.91 11.953 1 62.66 115 ALA B CA 1
ATOM 2426 C C . ALA B 1 115 ? -17.375 -5.223 11.055 1 62.66 115 ALA B C 1
ATOM 2428 O O . ALA B 1 115 ? -17.344 -6.27 10.406 1 62.66 115 ALA B O 1
ATOM 2429 N N . TYR B 1 116 ? -16.391 -4.457 11.016 1 67 116 TYR B N 1
ATOM 2430 C CA . TYR B 1 116 ? -15.211 -4.684 10.188 1 67 116 TYR B CA 1
ATOM 2431 C C . TYR B 1 116 ? -14.367 -5.828 10.727 1 67 116 TYR B C 1
ATOM 2433 O O . TYR B 1 116 ? -13.828 -6.633 9.961 1 67 116 TYR B O 1
ATOM 2441 N N . ASP B 1 117 ? -14.539 -5.906 12 1 74.31 117 ASP B N 1
ATOM 2442 C CA . ASP B 1 117 ? -13.852 -7.035 12.625 1 74.31 117 ASP B CA 1
ATOM 2443 C C . ASP B 1 117 ? -14.469 -8.359 12.188 1 74.31 117 ASP B C 1
ATOM 2445 O O . ASP B 1 117 ? -13.75 -9.344 11.977 1 74.31 117 ASP B O 1
ATOM 2449 N N . ASP B 1 118 ? -15.711 -8.258 11.969 1 79.81 118 ASP B N 1
ATOM 2450 C CA . ASP B 1 118 ? -16.422 -9.469 11.57 1 79.81 118 ASP B CA 1
ATOM 2451 C C . ASP B 1 118 ? -16.047 -9.883 10.148 1 79.81 118 ASP B C 1
ATOM 2453 O O . ASP B 1 118 ? -15.812 -11.062 9.883 1 79.81 118 ASP B O 1
ATOM 2457 N N . ILE B 1 119 ? -15.969 -8.891 9.297 1 82.12 119 ILE B N 1
ATOM 2458 C CA . ILE B 1 119 ? -15.656 -9.164 7.898 1 82.12 119 ILE B CA 1
ATOM 2459 C C . ILE B 1 119 ? -14.227 -9.68 7.781 1 82.12 119 ILE B C 1
ATOM 2461 O O . ILE B 1 119 ? -13.953 -10.617 7.031 1 82.12 119 ILE B O 1
ATOM 2465 N N . PHE B 1 120 ? -13.414 -9.086 8.516 1 82.5 120 PHE B N 1
ATOM 2466 C CA . PHE B 1 120 ? -12.023 -9.539 8.562 1 82.5 120 PHE B CA 1
ATOM 2467 C C . PHE B 1 120 ? -11.945 -10.969 9.07 1 82.5 120 PHE B C 1
ATOM 2469 O O . PHE B 1 120 ? -11.273 -11.812 8.469 1 82.5 120 PHE B O 1
ATOM 2476 N N . SER B 1 121 ? -12.664 -11.219 10.102 1 88.19 121 SER B N 1
ATOM 2477 C CA . SER B 1 121 ? -12.664 -12.555 10.695 1 88.19 121 SER B CA 1
ATOM 2478 C C . SER B 1 121 ? -13.219 -13.586 9.727 1 88.19 121 SER B C 1
ATOM 2480 O O . SER B 1 121 ? -12.719 -14.711 9.648 1 88.19 121 SER B O 1
ATOM 2482 N N . GLN B 1 122 ? -14.219 -13.188 9.086 1 90.62 122 GLN B N 1
ATOM 2483 C CA . GLN B 1 122 ? -14.812 -14.102 8.117 1 90.62 122 GLN B CA 1
ATOM 2484 C C . GLN B 1 122 ? -13.844 -14.398 6.973 1 90.62 122 GLN B C 1
ATOM 2486 O O . GLN B 1 122 ? -13.734 -15.547 6.527 1 90.62 122 GLN B O 1
ATOM 2491 N N . THR B 1 123 ? -13.164 -13.391 6.484 1 91.75 123 THR B N 1
ATOM 2492 C CA . THR B 1 123 ? -12.172 -13.578 5.426 1 91.75 123 THR B CA 1
ATOM 2493 C C . THR B 1 123 ? -11.047 -14.492 5.898 1 91.75 123 THR B C 1
ATOM 2495 O O . THR B 1 123 ? -10.633 -15.398 5.172 1 91.75 123 THR B O 1
ATOM 2498 N N . MET B 1 124 ? -10.672 -14.32 7.094 1 91.75 124 MET B N 1
ATOM 2499 C CA . MET B 1 124 ? -9.641 -15.172 7.676 1 91.75 124 MET B CA 1
ATOM 2500 C C . MET B 1 124 ? -10.109 -16.625 7.746 1 91.75 124 MET B C 1
ATOM 2502 O O . MET B 1 124 ? -9.344 -17.547 7.477 1 91.75 124 MET B O 1
ATOM 2506 N N . SER B 1 125 ? -11.312 -16.781 8.125 1 93.69 125 SER B N 1
ATOM 2507 C CA . SER B 1 125 ? -11.883 -18.125 8.219 1 93.69 125 SER B CA 1
ATOM 2508 C C . SER B 1 125 ? -11.898 -18.812 6.859 1 93.69 125 SER B C 1
ATOM 2510 O O . SER B 1 125 ? -11.656 -20.016 6.766 1 93.69 125 SER B O 1
ATOM 2512 N N . ILE B 1 126 ? -12.18 -18.078 5.852 1 95 126 ILE B N 1
ATOM 2513 C CA . ILE B 1 126 ? -12.195 -18.609 4.492 1 95 126 ILE B CA 1
ATOM 2514 C C . ILE B 1 126 ? -10.789 -19.078 4.113 1 95 126 ILE B C 1
ATOM 2516 O O . ILE B 1 126 ? -10.617 -20.188 3.59 1 95 126 ILE B O 1
ATOM 2520 N N . ILE B 1 127 ? -9.789 -18.297 4.391 1 93.94 127 ILE B N 1
ATOM 2521 C CA . ILE B 1 127 ? -8.406 -18.625 4.07 1 93.94 127 ILE B CA 1
ATOM 2522 C C . ILE B 1 127 ? -7.973 -19.859 4.848 1 93.94 127 ILE B C 1
ATOM 2524 O O . ILE B 1 127 ? -7.355 -20.766 4.285 1 93.94 127 ILE B O 1
ATOM 2528 N N . LEU B 1 128 ? -8.352 -19.875 6.086 1 92.81 128 LEU B N 1
ATOM 2529 C CA . LEU B 1 128 ? -8.016 -21.016 6.934 1 92.81 128 LEU B CA 1
ATOM 2530 C C . LEU B 1 128 ? -8.633 -22.297 6.395 1 92.81 128 LEU B C 1
ATOM 2532 O O . LEU B 1 128 ? -7.992 -23.344 6.383 1 92.81 128 LEU B O 1
ATOM 2536 N N . GLU B 1 129 ? -9.828 -22.203 6 1 93.75 129 GLU B N 1
ATOM 2537 C CA . GLU B 1 129 ? -10.516 -23.359 5.426 1 93.75 129 GLU B CA 1
ATOM 2538 C C . GLU B 1 129 ? -9.805 -23.844 4.168 1 93.75 129 GLU B C 1
ATOM 2540 O O . GLU B 1 129 ? -9.609 -25.047 3.99 1 93.75 129 GLU B O 1
ATOM 2545 N N . LEU B 1 130 ? -9.398 -22.938 3.352 1 94.56 130 LEU B N 1
ATOM 2546 C CA . LEU B 1 130 ? -8.719 -23.281 2.107 1 94.56 130 LEU B CA 1
ATOM 2547 C C . LEU B 1 130 ? -7.355 -23.906 2.389 1 94.56 130 LEU B C 1
ATOM 2549 O O . LEU B 1 130 ? -6.926 -24.812 1.67 1 94.56 130 LEU B O 1
ATOM 2553 N N . GLN B 1 131 ? -6.695 -23.438 3.385 1 92.25 131 GLN B N 1
ATOM 2554 C CA . GLN B 1 131 ? -5.43 -24.031 3.801 1 92.25 131 GLN B CA 1
ATOM 2555 C C . GLN B 1 131 ? -5.633 -25.453 4.32 1 92.25 131 GLN B C 1
ATOM 2557 O O . GLN B 1 131 ? -4.855 -26.359 3.994 1 92.25 131 GLN B O 1
ATOM 2562 N N . GLN B 1 132 ? -6.688 -25.641 5.066 1 91.12 132 GLN B N 1
ATOM 2563 C CA . GLN B 1 132 ? -7.008 -26.953 5.613 1 91.12 132 GLN B CA 1
ATOM 2564 C C . GLN B 1 132 ? -7.344 -27.953 4.504 1 91.12 132 GLN B C 1
ATOM 2566 O O . GLN B 1 132 ? -7.016 -29.141 4.605 1 91.12 132 GLN B O 1
ATOM 2571 N N . GLN B 1 133 ? -7.93 -27.438 3.455 1 91.44 133 GLN B N 1
ATOM 2572 C CA . GLN B 1 133 ? -8.289 -28.266 2.307 1 91.44 133 GLN B CA 1
ATOM 2573 C C . GLN B 1 133 ? -7.098 -28.469 1.378 1 91.44 133 GLN B C 1
ATOM 2575 O O . GLN B 1 133 ? -7.211 -29.156 0.354 1 91.44 133 GLN B O 1
ATOM 2580 N N . LYS B 1 134 ? -5.969 -27.797 1.688 1 91.19 134 LYS B N 1
ATOM 2581 C CA . LYS B 1 134 ? -4.715 -27.891 0.946 1 91.19 134 LYS B CA 1
ATOM 2582 C C . LYS B 1 134 ? -4.867 -27.328 -0.467 1 91.19 134 LYS B C 1
ATOM 2584 O O . LYS B 1 134 ? -4.223 -27.812 -1.401 1 91.19 134 LYS B O 1
ATOM 2589 N N . VAL B 1 135 ? -5.863 -26.453 -0.5 1 90.44 135 VAL B N 1
ATOM 2590 C CA . VAL B 1 135 ? -6.066 -25.75 -1.766 1 90.44 135 VAL B CA 1
ATOM 2591 C C . VAL B 1 135 ? -5.012 -24.656 -1.931 1 90.44 135 VAL B C 1
ATOM 2593 O O . VAL B 1 135 ? -4.559 -24.391 -3.045 1 90.44 135 VAL B O 1
ATOM 2596 N N . ILE B 1 136 ? -4.652 -24.062 -0.804 1 90.19 136 ILE B N 1
ATOM 2597 C CA . ILE B 1 136 ? -3.611 -23.031 -0.837 1 90.19 136 ILE B CA 1
ATOM 2598 C C . ILE B 1 136 ? -2.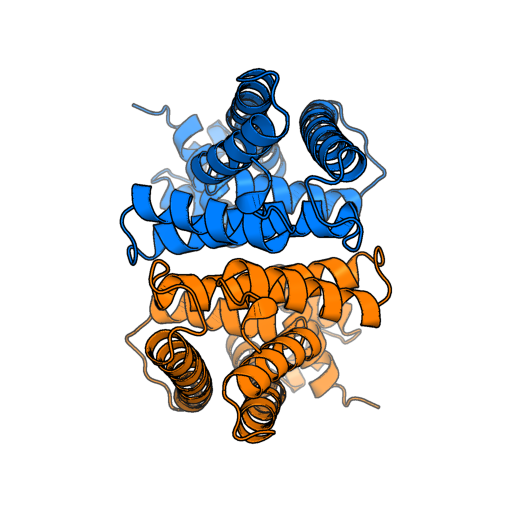379 -23.531 -0.084 1 90.19 136 ILE B C 1
ATOM 2600 O O . ILE B 1 136 ? -2.451 -24.516 0.655 1 90.19 136 ILE B O 1
ATOM 2604 N N . SER B 1 137 ? -1.294 -22.922 -0.383 1 86.62 137 SER B N 1
ATOM 2605 C CA . SER B 1 137 ? -0.024 -23.344 0.2 1 86.62 137 SER B CA 1
ATOM 2606 C C . SER B 1 137 ? -0.085 -23.328 1.724 1 86.62 137 SER B C 1
ATOM 2608 O O . SER B 1 137 ? -0.57 -22.375 2.322 1 86.62 137 SER B O 1
ATOM 2610 N N . SER B 1 138 ? 0.39 -24.391 2.338 1 83.31 138 SER B N 1
ATOM 2611 C CA . SER B 1 138 ? 0.471 -24.469 3.793 1 83.31 138 SER B CA 1
ATOM 2612 C C . SER B 1 138 ? 1.754 -23.812 4.309 1 83.31 138 SER B C 1
ATOM 2614 O O . SER B 1 138 ? 1.924 -23.641 5.516 1 83.31 138 SER B O 1
ATOM 2616 N N . ASN B 1 139 ? 2.576 -23.438 3.379 1 86.25 139 ASN B N 1
ATOM 2617 C CA . ASN B 1 139 ? 3.85 -22.844 3.768 1 86.25 139 ASN B CA 1
ATOM 2618 C C . ASN B 1 139 ? 3.689 -21.375 4.137 1 86.25 139 ASN B C 1
ATOM 2620 O O . ASN B 1 139 ? 4.555 -20.797 4.805 1 86.25 139 ASN B O 1
ATOM 2624 N N . LEU B 1 140 ? 2.627 -20.828 3.658 1 91.38 140 LEU B N 1
ATOM 2625 C CA . LEU B 1 140 ? 2.359 -19.422 3.967 1 91.38 140 LEU B CA 1
ATOM 2626 C C . LEU B 1 140 ? 1.508 -19.297 5.227 1 91.38 140 LEU B C 1
ATOM 2628 O O . LEU B 1 140 ? 0.587 -20.094 5.438 1 91.38 140 LEU B O 1
ATOM 2632 N N . THR B 1 141 ? 1.816 -18.406 6.047 1 90.25 141 THR B N 1
ATOM 2633 C CA . THR B 1 141 ? 1.047 -18.203 7.27 1 90.25 141 THR B CA 1
ATOM 2634 C C . THR B 1 141 ? -0.239 -17.438 6.977 1 90.25 141 THR B C 1
ATOM 2636 O O . THR B 1 141 ? -0.318 -16.703 5.988 1 90.25 141 THR B O 1
ATOM 2639 N N . LEU B 1 142 ? -1.192 -17.641 7.863 1 90 142 LEU B N 1
ATOM 2640 C CA . LEU B 1 142 ? -2.475 -16.969 7.723 1 90 142 LEU B CA 1
ATOM 2641 C C . LEU B 1 142 ? -2.289 -15.445 7.746 1 90 142 LEU B C 1
ATOM 2643 O O . LEU B 1 142 ? -2.846 -14.734 6.906 1 90 142 LEU B O 1
ATOM 2647 N N . PRO B 1 143 ? -1.438 -14.883 8.602 1 87.62 143 PRO B N 1
ATOM 2648 C CA . PRO B 1 143 ? -1.234 -13.43 8.609 1 87.62 143 PRO B CA 1
ATOM 2649 C C . PRO B 1 143 ? -0.635 -12.914 7.301 1 87.62 143 PRO B C 1
ATOM 2651 O O . PRO B 1 143 ? -1.055 -11.867 6.797 1 87.62 143 PRO B O 1
ATOM 2654 N N . TRP B 1 144 ? 0.233 -13.648 6.703 1 91.88 144 TRP B N 1
ATOM 2655 C CA . TRP B 1 144 ? 0.825 -13.227 5.441 1 91.88 144 TRP B CA 1
ATOM 2656 C C . TRP B 1 144 ? -0.221 -13.195 4.332 1 91.88 144 TRP B C 1
ATOM 2658 O O . TRP B 1 144 ? -0.311 -12.227 3.576 1 91.88 144 TRP B O 1
ATOM 2668 N N . ILE B 1 145 ? -1.006 -14.258 4.285 1 93.75 145 ILE B N 1
ATOM 2669 C CA . ILE B 1 145 ? -1.994 -14.367 3.217 1 93.75 145 ILE B CA 1
ATOM 2670 C C . ILE B 1 145 ? -2.986 -13.211 3.318 1 93.75 145 ILE B C 1
ATOM 2672 O O . ILE B 1 145 ? -3.385 -12.633 2.303 1 93.75 145 ILE B O 1
ATOM 2676 N N . SER B 1 146 ? -3.336 -12.898 4.523 1 91.19 146 SER B N 1
ATOM 2677 C CA . SER B 1 146 ? -4.27 -11.797 4.738 1 91.19 146 SER B CA 1
ATOM 2678 C C . SER B 1 146 ? -3.664 -10.469 4.297 1 91.19 146 SER B C 1
ATOM 2680 O O . SER B 1 146 ? -4.324 -9.664 3.629 1 91.19 146 SER B O 1
ATOM 2682 N N . LEU B 1 147 ? -2.443 -10.234 4.66 1 90.56 147 LEU B N 1
ATOM 2683 C CA . LEU B 1 147 ? -1.759 -9.008 4.273 1 90.56 147 LEU B CA 1
ATOM 2684 C C . LEU B 1 147 ? -1.559 -8.953 2.762 1 90.56 147 LEU B C 1
ATOM 2686 O O . LEU B 1 147 ? -1.692 -7.887 2.152 1 90.56 147 LEU B O 1
ATOM 2690 N N . PHE B 1 148 ? -1.224 -10.141 2.283 1 94.75 148 PHE B N 1
ATOM 2691 C CA . PHE B 1 148 ? -1.016 -10.25 0.845 1 94.75 148 PHE B CA 1
ATOM 2692 C C . PHE B 1 148 ? -2.293 -9.914 0.085 1 94.75 148 PHE B C 1
ATOM 2694 O O . PHE B 1 148 ? -2.256 -9.188 -0.911 1 94.75 148 PHE B O 1
ATOM 2701 N N . LEU B 1 149 ? -3.467 -10.383 0.535 1 95.75 149 LEU B N 1
ATOM 2702 C CA . LEU B 1 149 ? -4.754 -10.062 -0.069 1 95.75 149 LEU B CA 1
ATOM 2703 C C . LEU B 1 149 ? -4.988 -8.555 -0.086 1 95.75 149 LEU B C 1
ATOM 2705 O O . LEU B 1 149 ? -5.32 -7.984 -1.128 1 95.75 149 LEU B O 1
ATOM 2709 N N . ASN B 1 150 ? -4.727 -7.945 0.97 1 92.44 150 ASN B N 1
ATOM 2710 C CA . ASN B 1 150 ? -4.895 -6.496 1.062 1 92.44 150 ASN B CA 1
ATOM 2711 C C . ASN B 1 150 ? -3.92 -5.762 0.148 1 92.44 150 ASN B C 1
ATOM 2713 O O . ASN B 1 150 ? -4.273 -4.746 -0.454 1 92.44 150 ASN B O 1
ATOM 2717 N N . GLY B 1 151 ? -2.748 -6.289 0.135 1 93.62 151 GLY B N 1
ATOM 2718 C CA . GLY B 1 151 ? -1.743 -5.699 -0.734 1 93.62 151 GLY B CA 1
ATOM 2719 C C . GLY B 1 151 ? -2.135 -5.723 -2.199 1 93.62 151 GLY B C 1
ATOM 2720 O O . GLY B 1 151 ? -1.945 -4.734 -2.912 1 93.62 151 GLY B O 1
ATOM 2721 N N . ILE B 1 152 ? -2.67 -6.828 -2.652 1 96.12 152 ILE B N 1
ATOM 2722 C CA . ILE B 1 152 ? -3.088 -6.961 -4.043 1 96.12 152 ILE B CA 1
ATOM 2723 C C . ILE B 1 152 ? -4.242 -6.004 -4.332 1 96.12 152 ILE B C 1
ATOM 2725 O O . ILE B 1 152 ? -4.281 -5.371 -5.387 1 96.12 152 ILE B O 1
ATOM 2729 N N . ILE B 1 153 ? -5.121 -5.914 -3.422 1 95.19 153 ILE B N 1
ATOM 2730 C CA . ILE B 1 153 ? -6.254 -5.016 -3.59 1 95.19 153 ILE B CA 1
ATOM 2731 C C . ILE B 1 153 ? -5.758 -3.576 -3.713 1 95.19 153 ILE B C 1
ATOM 2733 O O . ILE B 1 153 ? -6.137 -2.857 -4.641 1 95.19 153 ILE B O 1
ATOM 2737 N N . THR B 1 154 ? -4.875 -3.232 -2.865 1 91.56 154 THR B N 1
ATOM 2738 C CA . THR B 1 154 ? -4.344 -1.874 -2.875 1 91.56 154 THR B CA 1
ATOM 2739 C C . THR B 1 154 ? -3.561 -1.607 -4.156 1 91.56 154 THR B C 1
ATOM 2741 O O . THR B 1 154 ? -3.686 -0.538 -4.758 1 91.56 154 THR B O 1
ATOM 2744 N N . THR B 1 155 ? -2.793 -2.553 -4.531 1 91.94 155 THR B N 1
ATOM 2745 C CA . THR B 1 155 ? -2.035 -2.432 -5.77 1 91.94 155 THR B CA 1
ATOM 2746 C C . THR B 1 155 ? -2.973 -2.254 -6.961 1 91.94 155 THR B C 1
ATOM 2748 O O . THR B 1 155 ? -2.715 -1.433 -7.844 1 91.94 155 THR B O 1
ATOM 2751 N N . THR B 1 156 ? -4.023 -2.986 -6.965 1 93.69 156 THR B N 1
ATOM 2752 C CA . THR B 1 156 ? -4.996 -2.928 -8.055 1 93.69 156 THR B CA 1
ATOM 2753 C C . THR B 1 156 ? -5.695 -1.572 -8.078 1 93.69 156 THR B C 1
ATOM 2755 O O . THR B 1 156 ? -5.887 -0.987 -9.148 1 93.69 156 THR B O 1
ATOM 2758 N N . ILE B 1 157 ? -6.035 -1.104 -6.984 1 90.06 157 ILE B N 1
ATOM 2759 C CA . ILE B 1 157 ? -6.676 0.202 -6.879 1 90.06 157 ILE B CA 1
ATOM 2760 C C . ILE B 1 157 ? -5.742 1.279 -7.426 1 90.06 157 ILE B C 1
ATOM 2762 O O . ILE B 1 157 ? -6.172 2.158 -8.18 1 90.06 157 ILE B O 1
ATOM 2766 N N . LEU B 1 158 ? -4.504 1.195 -7.094 1 83.62 158 LEU B N 1
ATOM 2767 C CA . LEU B 1 158 ? -3.506 2.15 -7.562 1 83.62 158 LEU B CA 1
ATOM 2768 C C . LEU B 1 158 ? -3.361 2.08 -9.078 1 83.62 158 LEU B C 1
ATOM 2770 O O . LEU B 1 158 ? -3.199 3.109 -9.742 1 83.62 158 LEU B O 1
ATOM 2774 N N . SER B 1 159 ? -3.387 0.897 -9.602 1 82.88 159 SER B N 1
ATOM 2775 C CA . SER B 1 159 ? -3.248 0.705 -11.039 1 82.88 159 SER B CA 1
ATOM 2776 C C . SER B 1 159 ? -4.426 1.315 -11.797 1 82.88 159 SER B C 1
ATOM 2778 O O . SER B 1 159 ? -4.266 1.786 -12.922 1 82.88 159 SER B O 1
ATOM 2780 N N . SER B 1 160 ? -5.559 1.208 -11.273 1 77.62 160 SER B N 1
ATOM 2781 C CA . SER B 1 160 ? -6.766 1.703 -11.93 1 77.62 160 SER B CA 1
ATOM 2782 C C . SER B 1 160 ? -6.77 3.227 -11.992 1 77.62 160 SER B C 1
ATOM 2784 O O . SER B 1 160 ? -7.379 3.811 -12.898 1 77.62 160 SER B O 1
ATOM 2786 N N . THR B 1 161 ? -6.098 3.795 -11.141 1 65.44 161 THR B N 1
ATOM 2787 C CA . THR B 1 161 ? -6.074 5.254 -11.117 1 65.44 161 THR B CA 1
ATOM 2788 C C . THR B 1 161 ? -5.031 5.793 -12.086 1 65.44 161 THR B C 1
ATOM 2790 O O . THR B 1 161 ? -5.141 6.93 -12.555 1 65.44 161 THR B O 1
ATOM 2793 N N . THR B 1 162 ? -4.051 4.953 -12.414 1 60.5 162 THR B N 1
ATOM 2794 C CA . THR B 1 162 ? -2.992 5.41 -13.305 1 60.5 162 THR B CA 1
ATOM 2795 C C . THR B 1 162 ? -3.367 5.16 -14.766 1 60.5 162 THR B C 1
ATOM 2797 O O . THR B 1 162 ? -2.691 5.641 -15.672 1 60.5 162 THR B O 1
ATOM 2800 N N . GLY B 1 163 ? -4.621 4.652 -15.039 1 59.31 163 GLY B N 1
ATOM 2801 C CA . GLY B 1 163 ? -5.137 4.484 -16.391 1 59.31 163 GLY B CA 1
ATOM 2802 C C . GLY B 1 163 ? -4.367 3.459 -17.203 1 59.31 163 GLY B C 1
ATOM 2803 O O . GLY B 1 163 ? -4.496 3.402 -18.422 1 59.31 163 GLY B O 1
ATOM 2804 N N . SER B 1 164 ? -3.395 2.787 -16.766 1 54.28 164 SER B N 1
ATOM 2805 C CA . SER B 1 164 ? -2.48 1.969 -17.562 1 54.28 164 SER B CA 1
ATOM 2806 C C . SER B 1 164 ? -3.176 0.718 -18.094 1 54.28 164 SER B C 1
ATOM 2808 O O . SER B 1 164 ? -2.795 0.186 -19.125 1 54.28 164 SER B O 1
ATOM 2810 N N . VAL B 1 165 ? -4.172 0.17 -17.375 1 60.53 165 VAL B N 1
ATOM 2811 C CA . VAL B 1 165 ? -4.812 -1.08 -17.766 1 60.53 165 VAL B CA 1
ATOM 2812 C C . VAL B 1 165 ? -6.332 -0.917 -17.734 1 60.53 165 VAL B C 1
ATOM 2814 O O . VAL B 1 165 ? -6.863 -0.191 -16.891 1 60.53 165 VAL B O 1
ATOM 2817 N N . ALA B 1 166 ? -7.07 -1.439 -18.844 1 60.47 166 ALA B N 1
ATOM 2818 C CA . ALA B 1 166 ? -8.531 -1.479 -18.812 1 60.47 166 ALA B CA 1
ATOM 2819 C C . ALA B 1 166 ? -9.031 -2.152 -17.531 1 60.47 166 ALA B C 1
ATOM 2821 O O . ALA B 1 166 ? -8.453 -3.143 -17.078 1 60.47 166 ALA B O 1
ATOM 2822 N N . ARG B 1 167 ? -10 -1.581 -16.891 1 60.81 167 ARG B N 1
ATOM 2823 C CA . ARG B 1 167 ? -10.531 -1.966 -15.578 1 60.81 167 ARG B CA 1
ATOM 2824 C C . ARG B 1 167 ? -10.766 -3.471 -15.508 1 60.81 167 ARG B C 1
ATOM 2826 O O . ARG B 1 167 ? -10.406 -4.113 -14.516 1 60.81 167 ARG B O 1
ATOM 2833 N N . ASN B 1 168 ? -11.492 -4.008 -16.438 1 64.06 168 ASN B N 1
ATOM 2834 C CA . ASN B 1 168 ? -11.812 -5.434 -16.406 1 64.06 168 ASN B CA 1
ATOM 2835 C C . ASN B 1 168 ? -10.547 -6.285 -16.484 1 64.06 168 ASN B C 1
ATOM 2837 O O . ASN B 1 168 ? -10.453 -7.324 -15.828 1 64.06 168 ASN B O 1
ATOM 2841 N N . ASP B 1 169 ? -9.586 -5.84 -17 1 84.06 169 ASP B N 1
ATOM 2842 C CA . ASP B 1 169 ? -8.328 -6.566 -17.141 1 84.06 169 ASP B CA 1
ATOM 2843 C C . ASP B 1 169 ? -7.527 -6.539 -15.844 1 84.06 169 ASP B C 1
ATOM 2845 O O . ASP B 1 169 ? -6.91 -7.535 -15.469 1 84.06 169 ASP B O 1
ATOM 2849 N N . ILE B 1 170 ? -7.871 -5.594 -15.047 1 88.19 170 ILE B N 1
ATOM 2850 C CA . ILE B 1 170 ? -7.023 -5.43 -13.875 1 88.19 170 ILE B CA 1
ATOM 2851 C C . ILE B 1 170 ? -7.469 -6.395 -12.773 1 88.19 170 ILE B C 1
ATOM 2853 O O . ILE B 1 170 ? -6.641 -6.91 -12.023 1 88.19 170 ILE B O 1
ATOM 2857 N N . LYS B 1 171 ? -8.789 -6.652 -12.703 1 92.62 171 LYS B N 1
ATOM 2858 C CA . LYS B 1 171 ? -9.281 -7.609 -11.719 1 92.62 171 LYS B CA 1
ATOM 2859 C C . LYS B 1 171 ? -8.773 -9.016 -12.031 1 92.62 171 LYS B C 1
ATOM 2861 O O . LYS B 1 171 ? -8.461 -9.781 -11.117 1 92.62 171 LYS B O 1
ATOM 2866 N N . ASN B 1 172 ? -8.734 -9.297 -13.281 1 92.94 172 ASN B N 1
ATOM 2867 C CA . ASN B 1 172 ? -8.219 -10.594 -13.695 1 92.94 172 ASN B CA 1
ATOM 2868 C C . ASN B 1 172 ? -6.738 -10.75 -13.344 1 92.94 172 ASN B C 1
ATOM 2870 O O . ASN B 1 172 ? -6.309 -11.812 -12.898 1 92.94 172 ASN B O 1
ATOM 2874 N N . PHE B 1 173 ? -6.012 -9.672 -13.555 1 93.88 173 PHE B N 1
ATOM 2875 C CA . PHE B 1 173 ? -4.605 -9.688 -13.18 1 93.88 173 PHE B CA 1
ATOM 2876 C C . PHE B 1 173 ? -4.445 -9.875 -11.672 1 93.88 173 PHE B C 1
ATOM 2878 O O . PHE B 1 173 ? -3.615 -10.664 -11.227 1 93.88 173 PHE B O 1
ATOM 2885 N N . ALA B 1 174 ? -5.293 -9.188 -10.945 1 96.25 174 ALA B N 1
ATOM 2886 C CA . ALA B 1 174 ? -5.238 -9.234 -9.484 1 96.25 174 ALA B CA 1
ATOM 2887 C C . ALA B 1 174 ? -5.523 -10.648 -8.977 1 96.25 174 ALA B C 1
ATOM 2889 O O . ALA B 1 174 ? -4.777 -11.18 -8.148 1 96.25 174 ALA B O 1
ATOM 2890 N N . TRP B 1 175 ? -6.562 -11.203 -9.508 1 96.06 175 TRP B N 1
ATOM 2891 C CA . TRP B 1 175 ? -6.918 -12.547 -9.062 1 96.06 175 TRP B CA 1
ATOM 2892 C C . TRP B 1 175 ? -5.84 -13.555 -9.469 1 96.06 175 TRP B C 1
ATOM 2894 O O . TRP B 1 175 ? -5.469 -14.422 -8.68 1 96.06 175 TRP B O 1
ATOM 2904 N N . TYR B 1 176 ? -5.359 -13.461 -10.641 1 94.75 176 TYR B N 1
ATOM 2905 C CA . TYR B 1 176 ? -4.301 -14.352 -11.109 1 94.75 176 TYR B CA 1
ATOM 2906 C C . TYR B 1 176 ? -3.088 -14.289 -10.188 1 94.75 176 TYR B C 1
ATOM 2908 O O . TYR B 1 176 ? -2.617 -15.32 -9.695 1 94.75 176 TYR B O 1
ATOM 2916 N N . SER B 1 177 ? -2.615 -13.094 -9.914 1 95.88 177 SER B N 1
ATOM 2917 C CA . SER B 1 177 ? -1.425 -12.906 -9.094 1 95.88 177 SER B CA 1
ATOM 2918 C C . SER B 1 177 ? -1.664 -13.367 -7.66 1 95.88 177 SER B C 1
ATOM 2920 O O . SER B 1 177 ? -0.802 -14.008 -7.055 1 95.88 177 SER B O 1
ATOM 2922 N N . PHE B 1 178 ? -2.865 -13.094 -7.168 1 97.25 178 PHE B N 1
ATOM 2923 C CA . PHE B 1 178 ? -3.16 -13.469 -5.793 1 97.25 178 PHE B CA 1
ATOM 2924 C C . PHE B 1 178 ? -3.299 -14.984 -5.664 1 97.25 178 PHE B C 1
ATOM 2926 O O . PHE B 1 178 ? -2.65 -15.602 -4.816 1 97.25 178 PHE B O 1
ATOM 2933 N N . SER B 1 179 ? -4.137 -15.555 -6.504 1 95.69 179 SER B N 1
ATOM 2934 C CA . SER B 1 179 ? -4.41 -16.984 -6.41 1 95.69 179 SER B CA 1
ATOM 2935 C C . SER B 1 179 ? -3.139 -17.797 -6.605 1 95.69 179 SER B C 1
ATOM 2937 O O . SER B 1 179 ? -2.848 -18.703 -5.812 1 95.69 179 SER B O 1
ATOM 2939 N N . LYS B 1 180 ? -2.312 -17.453 -7.57 1 94 180 LYS B N 1
ATOM 2940 C CA . LYS B 1 180 ? -1.041 -18.141 -7.77 1 94 180 LYS B CA 1
ATOM 2941 C C . LYS B 1 180 ? -0.086 -17.891 -6.609 1 94 180 LYS B C 1
ATOM 2943 O O . LYS B 1 180 ? 0.634 -18.781 -6.176 1 94 180 LYS B O 1
ATOM 2948 N N . GLY B 1 181 ? -0.177 -16.688 -6.109 1 95.81 181 GLY B N 1
ATOM 2949 C CA . GLY B 1 181 ? 0.73 -16.281 -5.051 1 95.81 181 GLY B CA 1
ATOM 2950 C C . GLY B 1 181 ? 0.464 -16.984 -3.732 1 95.81 181 GLY B C 1
ATOM 2951 O O . GLY B 1 181 ? 1.308 -16.969 -2.834 1 95.81 181 GLY B O 1
ATOM 2952 N N . ILE B 1 182 ? -0.737 -17.578 -3.645 1 95.06 182 ILE B N 1
ATOM 2953 C CA . ILE B 1 182 ? -1.011 -18.328 -2.416 1 95.06 182 ILE B CA 1
ATOM 2954 C C . ILE B 1 182 ? -1.03 -19.828 -2.709 1 95.06 182 ILE B C 1
ATOM 2956 O O . ILE B 1 182 ? -1.4 -20.625 -1.849 1 95.06 182 ILE B O 1
ATOM 2960 N N . GLY B 1 183 ? -0.675 -20.141 -3.939 1 91.56 183 GLY B N 1
ATOM 2961 C CA . GLY B 1 183 ? -0.407 -21.531 -4.238 1 91.56 183 GLY B CA 1
ATOM 2962 C C . GLY B 1 183 ? -1.581 -22.234 -4.891 1 91.56 183 GLY B C 1
ATOM 2963 O O . GLY B 1 183 ? -1.614 -23.469 -4.957 1 91.56 183 GLY B O 1
ATOM 2964 N N . ILE B 1 184 ? -2.57 -21.484 -5.281 1 87.12 184 ILE B N 1
ATOM 2965 C CA . ILE B 1 184 ? -3.676 -22.125 -5.977 1 87.12 184 ILE B CA 1
ATOM 2966 C C . ILE B 1 184 ? -3.221 -22.578 -7.363 1 87.12 184 ILE B C 1
ATOM 2968 O O . ILE B 1 184 ? -2.697 -21.781 -8.141 1 87.12 184 ILE B O 1
ATOM 2972 N N . ASP B 1 185 ? -2.926 -23.906 -7.68 1 70.5 185 ASP B N 1
ATOM 2973 C CA . ASP B 1 185 ? -2.539 -24.469 -8.969 1 70.5 185 ASP B CA 1
ATOM 2974 C C . ASP B 1 185 ? -3.768 -24.859 -9.781 1 70.5 185 ASP B C 1
ATOM 2976 O O . ASP B 1 185 ? -4.734 -25.406 -9.242 1 70.5 185 ASP B O 1
ATOM 2980 N N . PRO B 1 186 ? -4.117 -24.172 -10.852 1 54 186 PRO B N 1
ATOM 2981 C CA . PRO B 1 186 ? -5.238 -24.688 -11.641 1 54 186 PRO B CA 1
ATOM 2982 C C . PRO B 1 186 ? -5.215 -26.219 -11.758 1 54 186 PRO B C 1
ATOM 2984 O O . PRO B 1 186 ? -6.207 -26.828 -12.172 1 54 186 PRO B O 1
ATOM 2987 N N . GLY B 1 187 ? -4.137 -26.906 -11.852 1 44.84 187 GLY B N 1
ATOM 2988 C CA . GLY B 1 187 ? -4.293 -28.297 -12.211 1 44.84 187 GLY B CA 1
ATOM 2989 C C . GLY B 1 187 ? -5.27 -29.047 -11.32 1 44.84 187 GLY B C 1
ATOM 2990 O O . GLY B 1 187 ? -5.691 -30.156 -11.633 1 44.84 187 GLY B O 1
ATOM 2991 N N . ASN B 1 188 ? -5.25 -28.891 -10.023 1 37.31 188 ASN B N 1
ATOM 2992 C CA . ASN B 1 188 ? -6.043 -29.906 -9.352 1 37.31 188 ASN B CA 1
ATOM 2993 C C . ASN B 1 188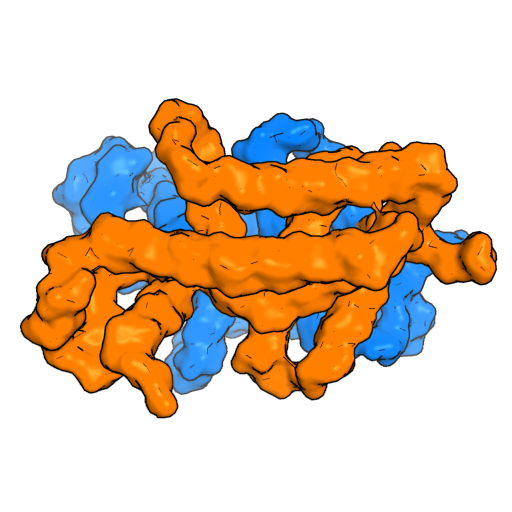 ? -7.539 -29.641 -9.516 1 37.31 188 ASN B C 1
ATOM 2995 O O . ASN B 1 188 ? -8.359 -30.297 -8.867 1 37.31 188 ASN B O 1
ATOM 2999 N N . ASN B 1 189 ? -8.102 -28.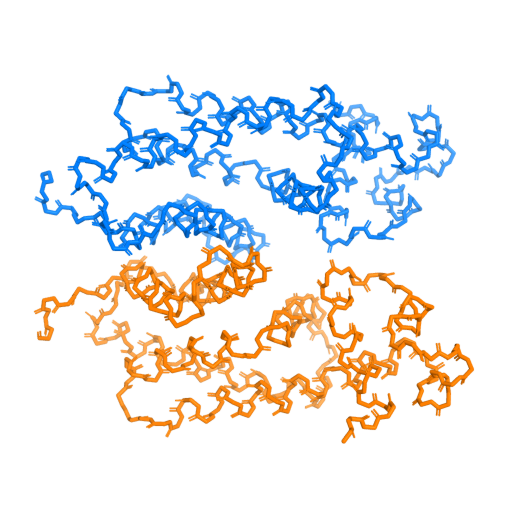5 -9.977 1 32.19 189 ASN B N 1
ATOM 3000 C CA . ASN B 1 189 ? -9.461 -28.844 -10.359 1 32.19 189 ASN B CA 1
ATOM 3001 C C . ASN B 1 189 ? -9.516 -29.438 -11.773 1 32.19 189 ASN B C 1
ATOM 3003 O O . ASN B 1 189 ? -8.844 -28.938 -12.672 1 32.19 189 ASN B O 1
#

Nearest PDB structures (foldseek):
  2v57-assembly2_D  TM=7.379E-01  e=2.661E-06  Mycolicibacterium smegmatis
  2wgb-assembly1_B  TM=7.575E-01  e=3.814E-05  Mycolicibacterium smegmatis
  5n1i-assembly1_B  TM=5.208E-01  e=1.252E-04  Mycobacterium tuberculosis H37Rv
  2f07-assembly1_B  TM=5.264E-01  e=8.792E-04  Bacillus subtilis subsp. subtilis str. 168
  2iai-assembly1_A-2  TM=6.404E-01  e=2.386E-03  Streptomyces coelicolor

pLDDT: mean 85.78, std 15.51, range [32.16, 97.81]

Solvent-accessible surface area (backbone atoms only — not comparable to full-atom values): 20053 Å² total; per-residue (Å²): 126,78,52,71,67,53,41,41,40,56,40,35,42,52,48,36,52,77,24,62,62,58,52,70,64,57,36,20,56,75,48,70,46,48,63,68,58,48,43,73,78,27,86,44,70,68,52,45,49,50,52,34,50,50,50,28,45,56,52,40,45,47,44,33,50,50,22,47,67,67,44,89,48,54,68,59,14,51,52,34,31,50,51,34,44,36,72,37,31,56,44,38,53,32,49,53,50,53,49,60,58,34,63,75,51,65,74,78,83,54,79,79,57,54,63,58,49,48,53,51,49,50,53,48,49,39,52,51,50,35,34,74,69,62,50,26,46,76,84,55,50,71,69,54,54,54,46,48,53,53,26,47,32,47,38,47,39,55,43,56,72,67,63,79,51,64,67,75,57,42,56,53,49,43,48,50,23,49,44,27,26,43,44,43,60,71,75,84,107,126,79,51,72,67,53,42,43,39,55,40,36,42,51,47,36,53,77,23,62,62,57,51,70,64,58,36,19,56,74,47,71,45,48,65,68,59,49,46,74,77,27,86,43,70,69,52,44,50,51,51,34,50,49,50,28,45,55,53,39,44,48,44,34,50,49,22,47,68,69,44,89,47,54,68,58,14,51,52,33,32,49,51,35,42,37,72,36,33,57,45,37,53,32,48,51,50,52,48,60,59,33,62,75,51,63,76,78,83,55,83,79,56,53,63,59,48,46,52,52,49,50,53,49,49,40,52,50,51,35,35,75,69,61,50,26,44,78,84,54,50,71,70,54,53,55,46,48,52,52,26,46,31,48,37,46,38,54,42,56,72,67,65,79,50,64,67,76,57,44,56,54,49,43,49,50,23,48,43,26,26,42,46,42,60,71,76,82,107

Radius of gyration: 21.47 Å; Cα contacts (8 Å, |Δi|>4): 383; chains: 2; bounding box: 53×58×48 Å

Foldseek 3Di:
DPPLLVLLLVLLLVVCLVPVPDASCVSCVVSVHDPVVNCVNAVGPVRSVVVNLVVLCVQLLVQLVCLCVVDPQLLSSLLSNLVSLLVSQSSNSSNVVVVVVCVVVPPDPDPSVVSVVVSLVSNLVSVVVCVVVVQFDVVDDSVVLSVVSSVLSNVLSVVVVVVPDDNVVSSVVSCVCSCVVRPRDVPVD/DPPLLVLLLVLCLVVCLVPVPDASCVSCVVSVHDPVVNCVNAVGPVRSVVVNLVVLCVQLLVQLVCLLVVDPQLLSSLLSNLVSLLVSQSSNSSNVVVVVVCVVVPPDPDPSVVSVVVSLVSNLVSVVVCVVVVQFDVVDDSVVLSVVSSVLSNVLSVVVVVVPDDNVVSSVVSCVCSCVVRPRDVPVD

Sequence (378 aa):
MKNTKQKIIDTAIEIFNDDYSSTLEKVAERSEVTRRTLHRYFTDRSDLLKACQLEMQENCGTSIAKAINSSEDPLMQLEQVLYAGIDCGSKYSFLQKLYQQQDDLSQKKDEGYDAYDDIFSQTMSIILELQQQKVISSNLTLPWISLFLNGIITTTILSSTTGSVARNDIKNFAWYSFSKGIGIDPGNNMKNTKQKIIDTAIEIFNDDYSSTLEKVAERSEVTRRTLHRYFTDRSDLLKACQLEMQENCGTSIAKAINSSEDPLMQLEQVLYAGIDCGSKYSFLQKLYQQQDDLSQKKDEGYDAYDDIFSQTMSIILELQQQKVISSNLTLPWISLFLNGIITTTILSSTTGSVARNDIKNFAWYSFSKGIGIDPGNN

InterPro domains:
  IPR001647 DNA-binding HTH domain, TetR-type [PF00440] (8-52)
  IPR001647 DNA-binding HTH domain, TetR-type [PS50977] (2-60)
  IPR009057 Homedomain-like superfamily [SSF46689] (3-68)

Organism: NCBI:txid1503925